Protein AF-A0A1Y2PAT2-F1 (afdb_monomer_lite)

pLDDT: mean 84.71, std 14.3, range [39.84, 98.38]

Radius of gyration: 34.92 Å; chains: 1; bounding box: 74×64×123 Å

Sequence (363 aa):
CDTVTSVVEVTGAPIIATDDLTPINLSNVNGFTGGVAGDLTVNDTLNGILVNDSDIIINVVDDGGLIGVTIDAEGNLIVPANTQEGVYVIQYQICEVLNPGNCDTAEAIVIVEPDNDGDGIVDALDLDDDNDGILDVDEGDGSVDTDGDGIPDSLDSDSDNDGVPDVIEGNDDNGDGIPDVLPSGNDTDGDGIDDSYDPDNGGDPVDIPDSDGDGIPDYQDTDDDNDGIDTMDEGPGDGDPTTNDALDTNGNGIPDYLDSDTNPCGTPYNILTPDGDGDNDVFYISCIDSLEYQNNSVEIFNRWGNTVYKASGYNNEDVAFRGISNGRANINVDEKLPSGTYYYVIDLGDGSKPKVGWLYINR

Structure (mmCIF, N/CA/C/O backbone):
data_AF-A0A1Y2PAT2-F1
#
_entry.id   AF-A0A1Y2PAT2-F1
#
loop_
_atom_site.group_PDB
_atom_site.id
_atom_site.type_symbol
_atom_site.label_atom_id
_atom_site.label_alt_id
_atom_site.label_comp_id
_atom_site.label_asym_id
_atom_site.label_entity_id
_atom_site.label_seq_id
_atom_site.pdbx_PDB_ins_code
_atom_site.Cartn_x
_atom_site.Cartn_y
_atom_site.Cartn_z
_atom_site.occupancy
_atom_site.B_iso_or_equiv
_atom_site.auth_seq_id
_atom_site.auth_comp_id
_atom_site.auth_asym_id
_atom_site.auth_atom_id
_atom_site.pdbx_PDB_model_num
ATOM 1 N N . CYS A 1 1 ? 29.316 19.031 -76.697 1.00 63.38 1 CYS A N 1
ATOM 2 C CA . CYS A 1 1 ? 29.695 18.244 -75.513 1.00 63.38 1 CYS A CA 1
ATOM 3 C C . CYS A 1 1 ? 28.428 17.995 -74.736 1.00 63.38 1 CYS A C 1
ATOM 5 O O . CYS A 1 1 ? 27.673 18.947 -74.582 1.00 63.38 1 CYS A O 1
ATOM 7 N N . ASP A 1 2 ? 28.186 16.750 -74.351 1.00 69.56 2 ASP A N 1
ATOM 8 C CA . ASP A 1 2 ? 27.104 16.422 -73.432 1.00 69.56 2 ASP A CA 1
ATOM 9 C C . ASP A 1 2 ? 27.710 16.247 -72.041 1.00 69.56 2 ASP A C 1
ATOM 11 O O . ASP A 1 2 ? 28.840 15.758 -71.925 1.00 69.56 2 ASP A O 1
ATOM 15 N N . THR A 1 3 ? 27.007 16.708 -71.017 1.00 72.25 3 THR A N 1
ATOM 16 C CA . THR A 1 3 ? 27.482 16.641 -69.635 1.00 72.25 3 THR A CA 1
ATOM 17 C C . THR A 1 3 ? 26.649 15.598 -68.915 1.00 72.25 3 THR A C 1
ATOM 19 O O . THR A 1 3 ? 25.437 15.747 -68.798 1.00 72.25 3 THR A O 1
ATOM 22 N N . VAL A 1 4 ? 27.304 14.549 -68.422 1.00 72.19 4 VAL A N 1
ATOM 23 C CA . VAL A 1 4 ? 26.689 13.567 -67.526 1.00 72.19 4 VAL A CA 1
ATOM 24 C C . VAL A 1 4 ? 26.926 14.012 -66.092 1.00 72.19 4 VAL A C 1
ATOM 26 O O . VAL A 1 4 ? 28.069 14.220 -65.684 1.00 72.19 4 VAL A O 1
ATOM 29 N N . THR A 1 5 ? 25.847 14.123 -65.325 1.00 75.56 5 THR A N 1
ATOM 30 C CA . THR A 1 5 ? 25.910 14.245 -63.870 1.00 75.56 5 THR A CA 1
ATOM 31 C C . THR A 1 5 ? 25.785 12.847 -63.281 1.00 75.56 5 THR A C 1
ATOM 33 O O . THR A 1 5 ? 24.754 12.200 -63.440 1.00 75.56 5 THR A O 1
ATOM 36 N N . SER A 1 6 ? 26.846 12.374 -62.629 1.00 73.00 6 SER A N 1
ATOM 37 C CA . SER A 1 6 ? 26.807 11.154 -61.823 1.00 73.00 6 SER A CA 1
ATOM 38 C C . SER A 1 6 ? 26.506 11.555 -60.386 1.00 73.00 6 SER A C 1
ATOM 40 O O . SER A 1 6 ? 27.258 12.335 -59.804 1.00 73.00 6 SER A O 1
ATOM 42 N N . VAL A 1 7 ? 25.409 11.051 -59.831 1.00 77.06 7 VAL A N 1
ATOM 43 C CA . VAL A 1 7 ? 25.101 11.194 -58.405 1.00 77.06 7 VAL A CA 1
ATOM 44 C C . VAL A 1 7 ? 25.747 10.012 -57.686 1.00 77.06 7 VAL A C 1
ATOM 46 O O . VAL A 1 7 ? 25.541 8.868 -58.085 1.00 77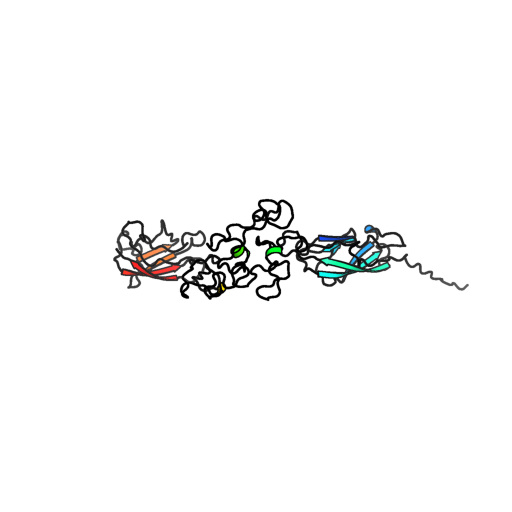.06 7 VAL A O 1
ATOM 49 N N . VAL A 1 8 ? 26.576 10.293 -56.684 1.00 73.88 8 VAL A N 1
ATOM 50 C CA . VAL A 1 8 ? 27.059 9.294 -55.724 1.00 73.88 8 VAL A CA 1
ATOM 51 C C . VAL A 1 8 ? 26.298 9.567 -54.439 1.00 73.88 8 VAL A C 1
ATOM 53 O O . VAL A 1 8 ? 26.498 10.616 -53.830 1.00 73.88 8 VAL A O 1
ATOM 56 N N . GLU A 1 9 ? 25.402 8.661 -54.064 1.00 64.38 9 GLU A N 1
ATOM 57 C CA . GLU A 1 9 ? 24.794 8.700 -52.739 1.00 64.38 9 GLU A CA 1
ATOM 58 C C . GLU A 1 9 ? 25.828 8.193 -51.738 1.00 64.38 9 GLU A C 1
ATOM 60 O O . GLU A 1 9 ? 26.273 7.048 -51.802 1.00 64.38 9 GLU A O 1
ATOM 65 N N . VAL A 1 10 ? 26.272 9.089 -50.861 1.00 63.66 10 VAL A N 1
ATOM 66 C CA . VAL A 1 10 ? 27.039 8.723 -49.674 1.00 63.66 10 VAL A CA 1
ATOM 67 C C . VAL A 1 10 ? 26.006 8.571 -48.570 1.00 63.66 10 VAL A C 1
ATOM 69 O O . VAL A 1 10 ? 25.534 9.569 -48.032 1.00 63.66 10 VAL A O 1
ATOM 72 N N . THR A 1 11 ? 25.592 7.340 -48.290 1.00 64.81 11 THR A N 1
ATOM 73 C CA . THR A 1 11 ? 24.817 7.055 -47.081 1.00 64.81 11 THR A CA 1
ATOM 74 C C . THR A 1 11 ? 25.751 7.171 -45.878 1.00 64.81 11 THR A C 1
ATOM 76 O O . THR A 1 11 ? 26.913 6.761 -45.966 1.00 64.81 11 THR A O 1
ATOM 79 N N . GLY A 1 12 ? 25.266 7.754 -44.778 1.00 66.81 12 GLY A N 1
ATOM 80 C CA . GLY A 1 12 ? 25.990 7.762 -43.505 1.00 66.81 12 GLY A CA 1
ATOM 81 C C . GLY A 1 12 ? 26.344 6.338 -43.067 1.00 66.81 12 GLY A C 1
ATOM 82 O O . GLY A 1 12 ? 25.709 5.373 -43.500 1.00 66.81 12 GLY A O 1
ATOM 83 N N . ALA A 1 13 ? 27.395 6.196 -42.260 1.00 78.88 13 ALA A N 1
ATOM 84 C CA . ALA A 1 13 ? 27.687 4.913 -41.631 1.00 78.88 13 ALA A CA 1
ATOM 85 C C . ALA A 1 13 ? 26.537 4.564 -40.671 1.00 78.88 13 ALA A C 1
ATOM 87 O O . ALA A 1 13 ? 26.100 5.461 -39.955 1.00 78.88 13 ALA A O 1
ATOM 88 N N . PRO A 1 14 ? 26.032 3.320 -40.661 1.00 88.88 14 PRO A N 1
ATOM 89 C CA . PRO A 1 14 ? 24.816 3.004 -39.924 1.00 88.88 14 PRO A CA 1
ATOM 90 C C . PRO A 1 14 ? 25.030 3.180 -38.420 1.00 88.88 14 PRO A C 1
ATOM 92 O O . PRO A 1 14 ? 26.077 2.786 -37.889 1.00 88.88 14 PRO A O 1
ATOM 95 N N . ILE A 1 15 ? 24.035 3.780 -37.771 1.00 95.69 15 ILE A N 1
ATOM 96 C CA . ILE A 1 15 ? 23.757 3.520 -36.361 1.00 95.69 15 ILE A CA 1
ATOM 97 C C . ILE A 1 15 ? 23.145 2.114 -36.268 1.00 95.69 15 ILE A C 1
ATOM 99 O O . ILE A 1 15 ? 22.377 1.722 -37.149 1.00 95.69 15 ILE A O 1
ATOM 103 N N . ILE A 1 16 ? 23.566 1.336 -35.278 1.00 96.69 16 ILE A N 1
ATOM 104 C CA . ILE A 1 16 ? 23.027 0.011 -34.976 1.00 96.69 16 ILE A CA 1
ATOM 105 C C . ILE A 1 16 ? 22.634 0.048 -33.509 1.00 96.69 16 ILE A C 1
ATOM 107 O O . ILE A 1 16 ? 23.530 0.091 -32.659 1.00 96.69 16 ILE A O 1
ATOM 111 N N . ALA A 1 17 ? 21.325 0.062 -33.268 1.00 97.06 17 ALA A N 1
ATOM 112 C CA . ALA A 1 17 ? 20.750 -0.102 -31.943 1.00 97.06 17 ALA A CA 1
ATOM 113 C C . ALA A 1 17 ? 20.550 -1.607 -31.690 1.00 97.06 17 ALA A C 1
ATOM 115 O O . ALA A 1 17 ? 20.058 -2.324 -32.564 1.00 97.06 17 ALA A O 1
ATOM 116 N N . THR A 1 18 ? 20.999 -2.111 -30.551 1.00 96.12 18 THR A N 1
ATOM 117 C CA . THR A 1 18 ? 21.004 -3.531 -30.202 1.00 96.12 18 THR A CA 1
ATOM 118 C C . THR A 1 18 ? 20.066 -3.758 -29.033 1.00 96.12 18 THR A C 1
ATOM 120 O O . THR A 1 18 ? 20.258 -3.170 -27.984 1.00 96.12 18 THR A O 1
ATOM 123 N N . ASP A 1 19 ? 19.103 -4.665 -29.195 1.00 96.44 19 ASP A N 1
ATOM 124 C CA . ASP A 1 19 ? 18.107 -4.918 -28.153 1.00 96.44 19 ASP A CA 1
ATOM 125 C C . ASP A 1 19 ? 18.729 -5.337 -26.800 1.00 96.44 19 ASP A C 1
ATOM 127 O O . ASP A 1 19 ? 19.563 -6.251 -26.724 1.00 96.44 19 ASP A O 1
ATOM 131 N N . ASP A 1 20 ? 18.233 -4.735 -25.721 1.00 95.12 20 ASP A N 1
ATOM 132 C CA . ASP A 1 20 ? 18.590 -4.968 -24.319 1.00 95.12 20 ASP A CA 1
ATOM 133 C C . ASP A 1 20 ? 17.579 -5.902 -23.646 1.00 95.12 20 ASP A C 1
ATOM 135 O O . ASP A 1 20 ? 16.901 -5.577 -22.672 1.00 95.12 20 ASP A O 1
ATOM 139 N N . LEU A 1 21 ? 17.458 -7.112 -24.191 1.00 89.94 21 LEU A N 1
ATOM 140 C CA . LEU A 1 21 ? 16.471 -8.106 -23.742 1.00 89.94 21 LEU A CA 1
ATOM 141 C C . LEU A 1 21 ? 16.959 -8.979 -22.578 1.00 89.94 21 LEU A C 1
ATOM 143 O O . LEU A 1 21 ? 16.345 -10.003 -22.273 1.00 89.94 21 LEU A O 1
ATOM 147 N N . THR A 1 22 ? 18.106 -8.659 -21.979 1.00 79.25 22 THR A N 1
ATOM 148 C CA . THR A 1 22 ? 18.669 -9.460 -20.886 1.00 79.25 22 THR A CA 1
ATOM 149 C C . THR A 1 22 ? 19.065 -8.584 -19.706 1.00 79.25 22 THR A C 1
ATOM 151 O O . THR A 1 22 ? 19.682 -7.545 -19.948 1.00 79.25 22 THR A O 1
ATOM 154 N N . PRO A 1 23 ? 18.889 -9.060 -18.457 1.00 66.19 23 PRO A N 1
ATOM 155 C CA . PRO A 1 23 ? 19.264 -8.325 -17.240 1.00 66.19 23 PRO A CA 1
ATOM 156 C C . PRO A 1 23 ? 20.774 -8.057 -17.068 1.00 66.19 23 PRO A C 1
ATOM 158 O O . PRO A 1 23 ? 21.242 -7.674 -16.006 1.00 66.19 23 PRO A O 1
ATOM 161 N N . ILE A 1 24 ? 21.595 -8.338 -18.084 1.00 69.31 24 ILE A N 1
ATOM 162 C CA . ILE A 1 24 ? 23.039 -8.070 -18.050 1.00 69.31 24 ILE A CA 1
ATOM 163 C C . ILE A 1 24 ? 23.315 -6.568 -18.199 1.00 69.31 24 ILE A C 1
ATOM 165 O O . ILE A 1 24 ? 24.314 -6.087 -17.667 1.00 69.31 24 ILE A O 1
ATOM 169 N N . ASN A 1 25 ? 22.449 -5.850 -18.920 1.00 74.12 25 ASN A N 1
ATOM 170 C CA . ASN A 1 25 ? 22.612 -4.420 -19.192 1.00 74.12 25 ASN A CA 1
ATOM 171 C C . ASN A 1 25 ? 21.674 -3.546 -18.350 1.00 74.12 25 ASN A C 1
ATOM 173 O O . ASN A 1 25 ? 21.978 -2.378 -18.133 1.00 74.12 25 ASN A O 1
ATOM 177 N N . LEU A 1 26 ? 20.573 -4.121 -17.856 1.00 90.75 26 LEU A N 1
ATOM 178 C CA . LEU A 1 26 ? 19.580 -3.448 -17.027 1.00 90.75 26 LEU A CA 1
ATOM 179 C C . LEU A 1 26 ? 19.360 -4.240 -15.739 1.00 90.75 26 LEU A C 1
ATOM 181 O O . LEU A 1 26 ? 19.256 -5.465 -15.770 1.00 90.75 26 LEU A O 1
ATOM 185 N N . SER A 1 27 ? 19.305 -3.523 -14.626 1.00 91.69 27 SER A N 1
ATOM 186 C CA . SER A 1 27 ? 18.964 -4.030 -13.302 1.00 91.69 27 SER A CA 1
ATOM 187 C C . SER A 1 27 ? 17.451 -3.991 -13.114 1.00 91.69 27 SER A C 1
ATOM 189 O O . SER A 1 27 ? 16.767 -3.175 -13.740 1.00 91.69 27 SER A O 1
ATOM 191 N N . ASN A 1 28 ? 16.949 -4.855 -12.236 1.00 94.75 28 ASN A N 1
ATOM 192 C CA . ASN A 1 28 ? 15.589 -4.731 -11.731 1.00 94.75 28 ASN A CA 1
ATOM 193 C C . ASN A 1 28 ? 15.462 -3.422 -10.941 1.00 94.75 28 ASN A C 1
ATOM 195 O O . ASN A 1 28 ? 16.463 -2.877 -10.459 1.00 94.75 28 ASN A O 1
ATOM 199 N N . VAL A 1 29 ? 14.245 -2.894 -10.868 1.00 96.38 29 VAL A N 1
ATOM 200 C CA . VAL A 1 29 ? 13.962 -1.638 -10.177 1.00 96.38 29 VAL A CA 1
ATOM 201 C C . VAL A 1 29 ? 12.802 -1.850 -9.218 1.00 96.38 29 VAL A C 1
ATOM 203 O O . VAL A 1 29 ? 11.754 -2.322 -9.638 1.00 96.38 29 VAL A O 1
ATOM 206 N N . ASN A 1 30 ? 12.985 -1.458 -7.962 1.00 96.88 30 ASN A N 1
ATOM 207 C CA . ASN A 1 30 ? 11.918 -1.382 -6.970 1.00 96.88 30 ASN A CA 1
ATOM 208 C C . ASN A 1 30 ? 10.804 -0.434 -7.473 1.00 96.88 30 ASN A C 1
ATOM 210 O O . ASN A 1 30 ? 11.080 0.688 -7.919 1.00 96.88 30 ASN A O 1
ATOM 214 N N . GLY A 1 31 ? 9.558 -0.903 -7.460 1.00 96.06 31 GLY A N 1
ATOM 215 C CA . GLY A 1 31 ? 8.398 -0.209 -8.013 1.00 96.06 31 GLY A CA 1
ATOM 216 C C . GLY A 1 31 ? 7.948 0.988 -7.188 1.00 96.06 31 GLY A C 1
ATOM 217 O O . GLY A 1 31 ? 7.609 2.029 -7.767 1.00 96.06 31 GLY A O 1
ATOM 218 N N . PHE A 1 32 ? 8.005 0.892 -5.861 1.00 93.94 32 PHE A N 1
ATOM 219 C CA . PHE A 1 32 ? 7.609 1.968 -4.959 1.00 93.94 32 PHE A CA 1
ATOM 220 C C . PHE A 1 32 ? 8.564 3.160 -5.064 1.00 93.94 32 PHE A C 1
ATOM 222 O O . PHE A 1 32 ? 8.152 4.272 -5.418 1.00 93.94 32 PHE A O 1
ATOM 229 N N . THR A 1 33 ? 9.864 2.928 -4.882 1.00 96.25 33 THR A N 1
ATOM 230 C CA . THR A 1 33 ? 10.902 3.967 -4.928 1.00 96.25 33 THR A CA 1
ATOM 231 C C . THR A 1 33 ? 11.241 4.401 -6.361 1.00 96.25 33 THR A C 1
ATOM 233 O O . THR A 1 33 ? 11.579 5.568 -6.610 1.00 96.25 33 THR A O 1
ATOM 236 N N . GLY A 1 34 ? 11.126 3.498 -7.338 1.00 96.75 34 GLY A N 1
ATOM 237 C CA . GLY A 1 34 ? 11.620 3.708 -8.698 1.00 96.75 34 GLY A CA 1
ATOM 238 C C . GLY A 1 34 ? 13.151 3.776 -8.752 1.00 96.75 34 GLY A C 1
ATOM 239 O O . GLY A 1 34 ? 13.858 3.457 -7.797 1.00 96.75 34 GLY A O 1
ATOM 240 N N . GLY A 1 35 ? 13.713 4.218 -9.881 1.00 96.44 35 GLY A N 1
ATOM 241 C CA . GLY A 1 35 ? 15.167 4.345 -9.986 1.00 96.44 35 GLY A CA 1
ATOM 242 C C . GLY A 1 35 ? 15.746 4.222 -11.386 1.00 96.44 35 GLY A C 1
ATOM 243 O O . GLY A 1 35 ? 15.094 4.488 -12.395 1.00 96.44 35 GLY A O 1
ATOM 244 N N . VAL A 1 36 ? 17.029 3.865 -11.435 1.00 96.69 36 VAL A N 1
ATOM 245 C CA . VAL A 1 36 ? 17.804 3.734 -12.672 1.00 96.69 36 VAL A CA 1
ATOM 246 C C . VAL A 1 36 ? 17.929 2.257 -13.026 1.00 96.69 36 VAL A C 1
ATOM 248 O O . VAL A 1 36 ? 18.633 1.527 -12.334 1.00 96.69 36 VAL A O 1
ATOM 251 N N . ALA A 1 37 ? 17.306 1.831 -14.125 1.00 95.62 37 ALA A N 1
ATOM 252 C CA . ALA A 1 37 ? 17.440 0.458 -14.611 1.00 95.62 37 ALA A CA 1
ATOM 253 C C . ALA A 1 37 ? 18.847 0.216 -15.185 1.00 95.62 37 ALA A C 1
ATOM 255 O O . ALA A 1 37 ? 19.471 -0.806 -14.919 1.00 95.62 37 ALA A O 1
ATOM 256 N N . GLY A 1 38 ? 19.396 1.170 -15.939 1.00 94.88 38 GLY A N 1
ATOM 257 C CA . GLY A 1 38 ? 20.747 1.072 -16.497 1.00 94.88 38 GLY A CA 1
ATOM 258 C C . GLY A 1 38 ? 20.896 1.804 -17.824 1.00 94.88 38 GLY A C 1
ATOM 259 O O . GLY A 1 38 ? 19.940 2.394 -18.320 1.00 94.88 38 GLY A O 1
ATOM 260 N N . ASP A 1 39 ? 22.105 1.774 -18.378 1.00 95.00 39 ASP A N 1
ATOM 261 C CA . ASP A 1 39 ? 22.476 2.470 -19.613 1.00 95.00 39 ASP A CA 1
ATOM 262 C C . ASP A 1 39 ? 22.160 1.617 -20.855 1.00 95.00 39 ASP A C 1
ATOM 264 O O . ASP A 1 39 ? 22.714 0.528 -21.031 1.00 95.00 39 ASP A O 1
ATOM 268 N N . LEU A 1 40 ? 21.280 2.132 -21.718 1.00 96.00 40 LEU A N 1
ATOM 269 C CA . LEU A 1 40 ? 20.832 1.480 -22.954 1.00 96.00 40 LEU A CA 1
ATOM 270 C C . LEU A 1 40 ? 21.853 1.562 -24.094 1.00 96.00 40 LEU A C 1
ATOM 272 O O . LEU A 1 40 ? 21.695 0.887 -25.102 1.00 96.00 40 LEU A O 1
ATOM 276 N N . THR A 1 41 ? 22.887 2.400 -23.989 1.00 95.38 41 THR A N 1
ATOM 277 C CA . THR A 1 41 ? 23.777 2.693 -25.127 1.00 95.38 41 THR A CA 1
ATOM 278 C C . THR A 1 41 ? 25.081 1.886 -25.097 1.00 95.38 41 THR A C 1
ATOM 280 O O . THR A 1 41 ? 25.882 1.927 -26.039 1.00 95.38 41 THR A O 1
ATOM 283 N N . VAL A 1 42 ? 25.298 1.082 -24.046 1.00 93.62 42 VAL A N 1
ATOM 284 C CA . VAL A 1 42 ? 26.554 0.355 -23.762 1.00 93.62 42 VAL A CA 1
ATOM 285 C C . VAL A 1 42 ? 26.963 -0.618 -24.873 1.00 93.62 42 VAL A C 1
ATOM 287 O O . VAL A 1 42 ? 28.157 -0.881 -25.071 1.00 93.62 42 VAL A O 1
ATOM 290 N N . ASN A 1 43 ? 25.995 -1.187 -25.588 1.00 93.50 43 ASN A N 1
ATOM 291 C CA . ASN A 1 43 ? 26.192 -2.181 -26.649 1.00 93.50 43 ASN A CA 1
ATOM 292 C C . ASN A 1 43 ? 25.967 -1.611 -28.067 1.00 93.50 43 ASN A C 1
ATOM 294 O O . ASN A 1 43 ? 26.220 -2.315 -29.052 1.00 93.50 43 ASN A O 1
ATOM 298 N N . ASP A 1 44 ? 25.565 -0.347 -28.179 1.00 96.12 44 ASP A N 1
ATOM 299 C CA . ASP A 1 44 ? 25.172 0.278 -29.435 1.00 96.12 44 ASP A CA 1
ATOM 300 C C . ASP A 1 44 ? 26.359 0.827 -30.202 1.00 96.12 44 ASP A C 1
ATOM 302 O O . ASP A 1 44 ? 27.358 1.268 -29.629 1.00 96.12 44 ASP A O 1
ATOM 306 N N . THR A 1 45 ? 26.275 0.818 -31.537 1.00 97.00 45 THR A N 1
ATOM 307 C CA . THR A 1 45 ? 27.402 1.261 -32.369 1.00 97.00 45 THR A CA 1
ATOM 308 C C . THR A 1 45 ? 27.033 2.272 -33.443 1.00 97.00 45 THR A C 1
ATOM 310 O O . THR A 1 45 ? 26.078 2.106 -34.195 1.00 97.00 45 THR A O 1
ATOM 313 N N . LEU A 1 46 ? 27.885 3.288 -33.598 1.00 95.62 46 LEU A N 1
ATOM 314 C CA . LEU A 1 46 ? 27.918 4.191 -34.743 1.00 95.62 46 LEU A CA 1
ATOM 315 C C . LEU A 1 46 ? 29.176 3.888 -35.557 1.00 95.62 46 LEU A C 1
ATOM 317 O O . LEU A 1 46 ? 30.302 4.005 -35.070 1.00 95.62 46 LEU A O 1
ATOM 321 N N . ASN A 1 47 ? 29.003 3.482 -36.819 1.00 91.38 47 ASN A N 1
ATOM 322 C CA . ASN A 1 47 ? 30.123 3.084 -37.686 1.00 91.38 47 ASN A CA 1
ATOM 323 C C . ASN A 1 47 ? 30.957 1.913 -37.108 1.00 91.38 47 ASN A C 1
ATOM 325 O O . ASN A 1 47 ? 32.172 1.836 -37.312 1.00 91.38 47 ASN A O 1
ATOM 329 N N . GLY A 1 48 ? 30.301 1.005 -36.374 1.00 91.69 48 GLY A N 1
ATOM 330 C CA . GLY A 1 48 ? 30.924 -0.164 -35.743 1.00 91.69 48 GLY A CA 1
ATOM 331 C C . GLY A 1 48 ? 31.820 0.149 -34.538 1.00 91.69 48 GLY A C 1
ATOM 332 O O . GLY A 1 48 ? 32.583 -0.718 -34.113 1.00 91.69 48 GLY A O 1
ATOM 333 N N . ILE A 1 49 ? 31.764 1.376 -34.016 1.00 94.56 49 ILE A N 1
ATOM 334 C CA . ILE A 1 49 ? 32.388 1.799 -32.756 1.00 94.56 49 ILE A CA 1
ATOM 335 C C . ILE A 1 49 ? 31.261 2.089 -31.771 1.00 94.56 49 ILE A C 1
ATOM 337 O O . ILE A 1 49 ? 30.226 2.585 -32.206 1.00 94.56 49 ILE A O 1
ATOM 341 N N . LEU A 1 50 ? 31.465 1.797 -30.483 1.00 95.44 50 LEU A N 1
ATOM 342 C CA . LEU A 1 50 ? 30.499 2.149 -29.444 1.00 95.44 50 LEU A CA 1
ATOM 343 C C . LEU A 1 50 ? 30.093 3.618 -29.545 1.00 95.44 50 LEU A C 1
ATOM 345 O O . LEU A 1 50 ? 30.940 4.482 -29.813 1.00 95.44 50 LEU A O 1
ATOM 349 N N . VAL A 1 51 ? 28.800 3.866 -29.380 1.00 95.44 51 VAL A N 1
ATOM 350 C CA . VAL A 1 51 ? 28.259 5.220 -29.402 1.00 95.44 51 VAL A CA 1
ATOM 351 C C . VAL A 1 51 ? 28.823 6.043 -28.245 1.00 95.44 51 VAL A C 1
ATOM 353 O O . VAL A 1 51 ? 29.316 5.530 -27.243 1.00 95.44 51 VAL A O 1
ATOM 356 N N . ASN A 1 52 ? 28.811 7.354 -28.436 1.00 94.88 52 ASN A N 1
ATOM 357 C CA . ASN A 1 52 ? 29.002 8.318 -27.370 1.00 94.88 52 ASN A CA 1
ATOM 358 C C . ASN A 1 52 ? 27.705 9.112 -27.282 1.00 94.88 52 ASN A C 1
ATOM 360 O O . ASN A 1 52 ? 27.240 9.590 -28.319 1.00 94.88 52 ASN A O 1
ATOM 364 N N . ASP A 1 53 ? 27.162 9.298 -26.083 1.00 94.44 53 ASP A N 1
ATOM 365 C CA . ASP A 1 53 ? 25.837 9.913 -25.916 1.00 94.44 53 ASP A CA 1
ATOM 366 C C . ASP A 1 53 ? 25.772 11.338 -26.478 1.00 94.44 53 ASP A C 1
ATOM 368 O O . ASP A 1 53 ? 24.737 11.784 -26.960 1.00 94.44 53 ASP A O 1
ATOM 372 N N . SER A 1 54 ? 26.908 12.044 -26.540 1.00 95.44 54 SER A N 1
ATOM 373 C CA . SER A 1 54 ? 26.978 13.380 -27.150 1.00 95.44 54 SER A CA 1
ATOM 374 C C . SER A 1 54 ? 26.874 13.399 -28.683 1.00 95.44 54 SER A C 1
ATOM 376 O O . SER A 1 54 ? 26.607 14.458 -29.261 1.00 95.44 54 SER A O 1
ATOM 378 N N . ASP A 1 55 ? 27.072 12.256 -29.344 1.00 94.94 55 ASP A N 1
ATOM 379 C CA . ASP A 1 55 ? 26.970 12.098 -30.799 1.00 94.94 55 ASP A CA 1
ATOM 380 C C . ASP A 1 55 ? 25.587 11.586 -31.243 1.00 94.94 55 ASP A C 1
ATOM 382 O O . ASP A 1 55 ? 25.298 11.546 -32.448 1.00 94.94 55 ASP A O 1
ATOM 386 N N . ILE A 1 56 ? 24.717 11.231 -30.294 1.00 96.19 56 ILE A N 1
ATOM 387 C CA . ILE A 1 56 ? 23.397 10.659 -30.554 1.00 96.19 56 ILE A CA 1
ATOM 388 C C . ILE A 1 56 ? 22.271 11.442 -29.870 1.00 96.19 56 ILE A C 1
ATOM 390 O O . ILE A 1 56 ? 22.478 12.311 -29.029 1.00 96.19 56 ILE A O 1
ATOM 394 N N . ILE A 1 57 ? 21.047 11.164 -30.300 1.00 96.81 57 ILE A N 1
ATOM 395 C CA . ILE A 1 57 ? 19.814 11.526 -29.613 1.00 96.81 57 ILE A CA 1
ATOM 396 C C . ILE A 1 57 ? 19.066 10.218 -29.395 1.00 96.81 57 ILE A C 1
ATOM 398 O O . ILE A 1 57 ? 18.772 9.527 -30.372 1.00 96.81 57 ILE A O 1
ATOM 402 N N . ILE A 1 58 ? 18.741 9.914 -28.145 1.00 97.88 58 ILE A N 1
ATOM 403 C CA . ILE A 1 58 ? 17.956 8.747 -27.752 1.00 97.88 58 ILE A CA 1
ATOM 404 C C . ILE A 1 58 ? 16.589 9.196 -27.228 1.00 97.88 58 ILE A C 1
ATOM 406 O O . ILE A 1 58 ? 16.491 10.207 -26.537 1.00 97.88 58 ILE A O 1
ATOM 410 N N . ASN A 1 59 ? 15.517 8.502 -27.614 1.00 97.38 59 ASN A N 1
ATOM 411 C CA . ASN A 1 59 ? 14.170 8.754 -27.094 1.00 97.38 59 ASN A CA 1
ATOM 412 C C . ASN A 1 59 ? 13.387 7.449 -26.961 1.00 97.38 59 ASN A C 1
ATOM 414 O O . ASN A 1 59 ? 13.511 6.562 -27.807 1.00 97.38 59 ASN A O 1
ATOM 418 N N . VAL A 1 60 ? 12.502 7.400 -25.967 1.00 98.12 60 VAL A N 1
ATOM 419 C CA . VAL A 1 60 ? 11.445 6.386 -25.880 1.00 98.12 60 VAL A CA 1
ATOM 420 C C . VAL A 1 60 ? 10.454 6.605 -27.029 1.00 98.12 60 VAL A C 1
ATOM 422 O O . VAL A 1 60 ? 9.994 7.726 -27.268 1.00 98.12 60 VAL A O 1
ATOM 425 N N . VAL A 1 61 ? 10.158 5.538 -27.768 1.00 98.06 61 VAL A N 1
ATOM 426 C CA . VAL A 1 61 ? 9.185 5.502 -28.874 1.00 98.06 61 VAL A CA 1
ATOM 427 C C . VAL A 1 61 ? 7.876 4.867 -28.418 1.00 98.06 61 VAL A C 1
ATOM 429 O O . VAL A 1 61 ? 6.806 5.350 -28.791 1.00 98.06 61 VAL A O 1
ATOM 432 N N . ASP A 1 62 ? 7.979 3.809 -27.618 1.00 98.12 62 ASP A N 1
ATOM 433 C CA . ASP A 1 62 ? 6.876 3.098 -26.980 1.00 98.12 62 ASP A CA 1
ATOM 434 C C . ASP A 1 62 ? 7.303 2.767 -25.548 1.00 98.12 62 ASP A C 1
ATOM 436 O O . ASP A 1 62 ? 8.378 2.200 -25.343 1.00 98.12 62 ASP A O 1
ATOM 440 N N . ASP A 1 63 ? 6.500 3.165 -24.566 1.00 97.38 63 ASP A N 1
ATOM 441 C CA . ASP A 1 63 ? 6.783 2.915 -23.151 1.00 97.38 63 ASP A CA 1
ATOM 442 C C . ASP A 1 63 ? 6.360 1.508 -22.710 1.00 97.38 63 ASP A C 1
ATOM 444 O O . ASP A 1 63 ? 6.620 1.124 -21.574 1.00 97.38 63 ASP A O 1
ATOM 448 N N . GLY A 1 64 ? 5.709 0.725 -23.578 1.00 95.88 64 GLY A N 1
ATOM 449 C CA . GLY A 1 64 ? 5.294 -0.636 -23.242 1.00 95.88 64 GLY A CA 1
ATOM 450 C C . GLY A 1 64 ? 4.309 -0.704 -22.071 1.00 95.88 64 GLY A C 1
ATOM 451 O O . GLY A 1 64 ? 4.152 -1.769 -21.479 1.00 95.88 64 GLY A O 1
ATOM 452 N N . GLY A 1 65 ? 3.660 0.416 -21.722 1.00 96.69 65 GLY A N 1
ATOM 453 C CA . GLY A 1 65 ? 2.812 0.551 -20.535 1.00 96.69 65 GLY A CA 1
ATOM 454 C C . GLY A 1 65 ? 3.527 1.064 -19.279 1.00 96.69 65 GLY A C 1
ATOM 455 O O . GLY A 1 65 ? 2.847 1.345 -18.295 1.00 96.69 65 GLY A O 1
ATOM 456 N N . LEU A 1 66 ? 4.850 1.249 -19.310 1.00 97.06 66 LEU A N 1
ATOM 457 C CA . LEU A 1 66 ? 5.649 1.801 -18.211 1.00 97.06 66 LEU A CA 1
ATOM 458 C C . LEU A 1 66 ? 5.515 3.333 -18.160 1.00 97.06 66 LEU A C 1
ATOM 460 O O . LEU A 1 66 ? 6.392 4.086 -18.594 1.00 97.06 66 LEU A O 1
ATOM 464 N N . ILE A 1 67 ? 4.361 3.811 -17.695 1.00 95.81 67 ILE A N 1
ATOM 465 C CA . ILE A 1 67 ? 3.982 5.225 -17.787 1.00 95.81 67 ILE A CA 1
ATOM 466 C C . ILE A 1 67 ? 4.991 6.121 -17.063 1.00 95.81 67 ILE A C 1
ATOM 468 O O . ILE A 1 67 ? 5.199 6.014 -15.862 1.00 95.81 67 ILE A O 1
ATOM 472 N N . GLY A 1 68 ? 5.554 7.086 -17.792 1.00 95.75 68 GLY A N 1
ATOM 473 C CA . GLY A 1 68 ? 6.482 8.070 -17.228 1.00 95.75 68 GLY A CA 1
ATOM 474 C C . GLY A 1 68 ? 7.953 7.656 -17.266 1.00 95.75 68 GLY A C 1
ATOM 475 O O . GLY A 1 68 ? 8.790 8.435 -16.811 1.00 95.75 68 GLY A O 1
ATOM 476 N N . VAL A 1 69 ? 8.280 6.501 -17.857 1.00 98.00 69 VAL A N 1
ATOM 477 C CA . VAL A 1 69 ? 9.667 6.111 -18.133 1.00 98.00 69 VAL A CA 1
ATOM 478 C C . VAL A 1 69 ? 10.378 7.156 -18.998 1.00 98.00 69 VAL A C 1
ATOM 480 O O . VAL A 1 69 ? 9.815 7.706 -19.952 1.00 98.00 69 VAL A O 1
ATOM 483 N N . THR A 1 70 ? 11.634 7.453 -18.668 1.00 97.94 70 THR A N 1
ATOM 484 C CA . THR A 1 70 ? 12.465 8.404 -19.423 1.00 97.94 70 THR A CA 1
ATOM 485 C C . THR A 1 70 ? 13.870 7.866 -19.648 1.00 97.94 70 THR A C 1
ATOM 487 O O . THR A 1 70 ? 14.284 6.920 -18.990 1.00 97.94 70 THR A O 1
ATOM 490 N N . ILE A 1 71 ? 14.600 8.467 -20.588 1.00 98.00 71 ILE A N 1
ATOM 491 C CA . ILE A 1 71 ? 16.024 8.200 -20.802 1.00 98.00 71 ILE A CA 1
ATOM 492 C C . ILE A 1 71 ? 16.768 9.512 -20.563 1.00 98.00 71 ILE A C 1
ATOM 494 O O . ILE A 1 71 ? 16.365 10.551 -21.102 1.00 98.00 71 ILE A O 1
ATOM 498 N N . ASP A 1 72 ? 17.795 9.487 -19.717 1.00 96.62 72 ASP A N 1
ATOM 499 C CA . ASP A 1 72 ? 18.591 10.672 -19.397 1.00 96.62 72 ASP A CA 1
ATOM 500 C C . ASP A 1 72 ? 19.638 10.998 -20.484 1.00 96.62 72 ASP A C 1
ATOM 502 O O . ASP A 1 72 ? 19.671 10.407 -21.565 1.00 96.62 72 ASP A O 1
ATOM 506 N N . ALA A 1 73 ? 20.463 12.022 -20.242 1.00 94.25 73 ALA A N 1
ATOM 507 C CA . ALA A 1 73 ? 21.457 12.474 -21.217 1.00 94.25 73 ALA A CA 1
ATOM 508 C C . ALA A 1 73 ? 22.665 11.529 -21.334 1.00 94.25 73 ALA A C 1
ATOM 510 O O . ALA A 1 73 ? 23.446 11.658 -22.277 1.00 94.25 73 ALA A O 1
ATOM 511 N N . GLU A 1 74 ? 22.815 10.626 -20.372 1.00 95.06 74 GLU A N 1
ATOM 512 C CA . GLU A 1 74 ? 23.860 9.620 -20.266 1.00 95.06 74 GLU A CA 1
ATOM 513 C C . GLU A 1 74 ? 23.376 8.245 -20.759 1.00 95.06 74 GLU A C 1
ATOM 515 O O . GLU A 1 74 ? 24.090 7.268 -20.586 1.00 95.06 74 GLU A O 1
ATOM 520 N N . GLY A 1 75 ? 22.183 8.164 -21.363 1.00 95.00 75 GLY A N 1
ATOM 521 C CA . GLY A 1 75 ? 21.639 6.919 -21.907 1.00 95.00 75 GLY A CA 1
ATOM 522 C C . GLY A 1 75 ? 20.946 6.029 -20.876 1.00 95.00 75 GLY A C 1
ATOM 523 O O . GLY A 1 75 ? 20.425 4.973 -21.246 1.00 95.00 75 GLY A O 1
ATOM 524 N N . ASN A 1 76 ? 20.869 6.452 -19.608 1.00 96.06 76 ASN A N 1
ATOM 525 C CA . ASN A 1 76 ? 20.249 5.645 -18.568 1.00 96.06 76 ASN A CA 1
ATOM 526 C C . ASN A 1 76 ? 18.730 5.685 -18.661 1.00 96.06 76 ASN A C 1
ATOM 528 O O . ASN A 1 76 ? 18.120 6.752 -18.756 1.00 96.06 76 ASN A O 1
ATOM 532 N N . LEU A 1 77 ? 18.125 4.512 -18.550 1.00 97.38 77 LEU A N 1
ATOM 533 C CA . LEU A 1 77 ? 16.694 4.337 -18.432 1.00 97.38 77 LEU A CA 1
ATOM 534 C C . LEU A 1 77 ? 16.243 4.560 -16.984 1.00 97.38 77 LEU A C 1
ATOM 536 O O . LEU A 1 77 ? 16.732 3.908 -16.060 1.00 97.38 77 LEU A O 1
ATOM 540 N N . ILE A 1 78 ? 15.299 5.480 -16.804 1.00 97.94 78 ILE A N 1
ATOM 541 C CA . ILE A 1 78 ? 14.788 5.928 -15.508 1.00 97.94 78 ILE A CA 1
ATOM 542 C C . ILE A 1 78 ? 13.330 5.499 -15.364 1.00 97.94 78 ILE A C 1
ATOM 544 O O . ILE A 1 78 ? 12.473 5.925 -16.146 1.00 97.94 78 ILE A O 1
ATOM 548 N N . VAL A 1 79 ? 13.063 4.698 -14.338 1.00 98.12 79 VAL A N 1
ATOM 549 C CA . VAL A 1 79 ? 11.734 4.241 -13.928 1.00 98.12 79 VAL A CA 1
ATOM 550 C C . VAL A 1 79 ? 11.212 5.181 -12.832 1.00 98.12 79 VAL A C 1
ATOM 552 O O . VAL A 1 79 ? 11.949 5.468 -11.884 1.00 98.12 79 VAL A O 1
ATOM 555 N N . PRO A 1 80 ? 9.986 5.718 -12.950 1.00 97.94 80 PRO A N 1
ATOM 556 C CA . PRO A 1 80 ? 9.414 6.573 -11.915 1.00 97.94 80 PRO A CA 1
ATOM 557 C C . PRO A 1 80 ? 9.041 5.779 -10.651 1.00 97.94 80 PRO A C 1
ATOM 559 O O . PRO A 1 80 ? 8.800 4.580 -10.712 1.00 97.94 80 PRO A O 1
ATOM 562 N N . ALA A 1 81 ? 8.961 6.467 -9.513 1.00 96.31 81 ALA A N 1
ATOM 563 C CA . ALA A 1 81 ? 8.383 5.926 -8.281 1.00 96.31 81 ALA A CA 1
ATOM 564 C C . ALA A 1 81 ? 6.894 5.578 -8.460 1.00 96.31 81 ALA A C 1
ATOM 566 O O . ALA A 1 81 ? 6.221 6.195 -9.295 1.00 96.31 81 ALA A O 1
ATOM 567 N N . ASN A 1 82 ? 6.364 4.698 -7.608 1.00 94.81 82 ASN A N 1
ATOM 568 C CA . ASN A 1 82 ? 4.988 4.181 -7.645 1.00 94.81 82 ASN A CA 1
ATOM 569 C C . ASN A 1 82 ? 4.635 3.550 -9.002 1.00 94.81 82 ASN A C 1
ATOM 571 O O . ASN A 1 82 ? 3.555 3.765 -9.563 1.00 94.81 82 ASN A O 1
ATOM 575 N N . THR A 1 83 ? 5.595 2.837 -9.579 1.00 96.75 83 THR A N 1
ATOM 576 C CA . THR A 1 83 ? 5.393 2.055 -10.790 1.00 96.75 83 THR A CA 1
ATOM 577 C C . THR A 1 83 ? 4.879 0.681 -10.401 1.00 96.75 83 THR A C 1
ATOM 579 O O . THR A 1 83 ? 5.510 0.001 -9.604 1.00 96.75 83 THR A O 1
ATOM 582 N N . GLN A 1 84 ? 3.771 0.257 -11.013 1.00 95.44 84 GLN A N 1
ATOM 583 C CA . GLN A 1 84 ? 3.256 -1.097 -10.830 1.00 95.44 84 GLN A CA 1
ATOM 584 C C . GLN A 1 84 ? 4.341 -2.125 -11.164 1.00 95.44 84 GLN A C 1
ATOM 586 O O . GLN A 1 84 ? 4.975 -2.040 -12.224 1.00 95.44 84 GLN A O 1
ATOM 591 N N . GLU A 1 85 ? 4.499 -3.116 -10.301 1.00 94.69 85 GLU A N 1
ATOM 592 C CA . GLU A 1 85 ? 5.331 -4.283 -10.563 1.00 94.69 85 GLU A CA 1
ATOM 593 C C . GLU A 1 85 ? 5.014 -4.960 -11.909 1.00 94.69 85 GLU A C 1
ATOM 595 O O . GLU A 1 85 ? 3.911 -4.884 -12.466 1.00 94.69 85 GLU A O 1
ATOM 600 N N . GLY A 1 86 ? 6.022 -5.618 -12.474 1.00 95.38 86 GLY A N 1
ATOM 601 C CA . GLY A 1 86 ? 5.868 -6.417 -13.679 1.00 95.38 86 GLY A CA 1
ATOM 602 C C . GLY A 1 86 ? 7.004 -6.274 -14.680 1.00 95.38 86 GLY A C 1
ATOM 603 O O . GLY A 1 86 ? 8.013 -5.600 -14.477 1.00 95.38 86 GLY A O 1
ATOM 604 N N . VAL A 1 87 ? 6.831 -6.957 -15.812 1.00 96.00 87 VAL A N 1
ATOM 605 C CA . VAL A 1 87 ? 7.822 -7.001 -16.890 1.00 96.00 87 VAL A CA 1
ATOM 606 C C . VAL A 1 87 ? 7.368 -6.125 -18.047 1.00 96.00 87 VAL A C 1
ATOM 608 O O . VAL A 1 87 ? 6.363 -6.406 -18.704 1.00 96.00 87 VAL A O 1
ATOM 611 N N . TYR A 1 88 ? 8.164 -5.105 -18.342 1.00 96.50 88 TYR A N 1
ATOM 612 C CA . TYR A 1 88 ? 7.894 -4.120 -19.378 1.00 96.50 88 TYR A CA 1
ATOM 613 C C . TYR A 1 88 ? 8.852 -4.294 -20.549 1.00 96.50 88 TYR A C 1
ATOM 615 O O . TYR A 1 88 ? 10.052 -4.504 -20.368 1.00 96.50 88 TYR A O 1
ATOM 623 N N . VAL A 1 89 ? 8.319 -4.183 -21.766 1.00 96.81 89 VAL A N 1
ATOM 624 C CA . VAL A 1 89 ? 9.114 -4.162 -22.998 1.00 96.81 89 VAL A CA 1
ATOM 625 C C . VAL A 1 89 ? 8.974 -2.784 -23.617 1.00 96.81 89 VAL A C 1
ATOM 627 O O . VAL A 1 89 ? 7.943 -2.472 -24.213 1.00 96.81 89 VAL A O 1
ATOM 630 N N . ILE A 1 90 ? 10.005 -1.963 -23.464 1.00 97.50 90 ILE A N 1
ATOM 631 C CA . ILE A 1 90 ? 10.041 -0.618 -24.032 1.00 97.50 90 ILE A CA 1
ATOM 632 C C . ILE A 1 90 ? 10.681 -0.653 -25.418 1.00 97.50 90 ILE A C 1
ATOM 634 O O . ILE A 1 90 ? 11.572 -1.459 -25.682 1.00 97.50 90 ILE A O 1
ATOM 638 N N . GLN A 1 91 ? 10.279 0.262 -26.295 1.00 98.38 91 GLN A N 1
ATOM 639 C CA . GLN A 1 91 ? 10.969 0.506 -27.559 1.00 98.38 91 GLN A CA 1
ATOM 640 C C . GLN A 1 91 ? 11.601 1.892 -27.535 1.00 98.38 91 GLN A C 1
ATOM 642 O O . GLN A 1 91 ? 10.918 2.893 -27.308 1.00 98.38 91 GLN A O 1
ATOM 647 N N . TYR A 1 92 ? 12.892 1.967 -27.846 1.00 98.00 92 TYR A N 1
ATOM 648 C CA . TYR A 1 92 ? 13.626 3.222 -27.970 1.00 98.00 92 TYR A CA 1
ATOM 649 C C . TYR A 1 92 ? 14.202 3.399 -29.377 1.00 98.00 92 TYR A C 1
ATOM 651 O O . TYR A 1 92 ? 14.282 2.472 -30.187 1.00 98.00 92 TYR A O 1
ATOM 659 N N . GLN A 1 93 ? 14.564 4.639 -29.698 1.00 98.06 93 GLN A N 1
ATOM 660 C CA . GLN A 1 93 ? 15.202 5.007 -30.956 1.00 98.06 93 GLN A CA 1
ATOM 661 C C . GLN A 1 93 ? 16.450 5.829 -30.694 1.00 98.06 93 GLN A C 1
ATOM 663 O O . GLN A 1 93 ? 16.393 6.824 -29.970 1.00 98.06 93 GLN A O 1
ATOM 668 N N . ILE A 1 94 ? 17.532 5.468 -31.381 1.00 97.94 94 ILE A N 1
ATOM 669 C CA . ILE A 1 94 ? 18.771 6.238 -31.432 1.00 97.94 94 ILE A CA 1
ATOM 670 C C . ILE A 1 94 ? 18.911 6.864 -32.813 1.00 97.94 94 ILE A C 1
ATOM 672 O O . ILE A 1 94 ? 18.795 6.186 -33.831 1.00 97.94 94 ILE A O 1
ATOM 676 N N . CYS A 1 95 ? 19.203 8.161 -32.849 1.00 96.62 95 CYS A N 1
ATOM 677 C CA . CYS A 1 95 ? 19.506 8.915 -34.059 1.00 96.62 95 CYS A CA 1
ATOM 678 C C . CYS A 1 95 ? 20.860 9.620 -33.943 1.00 96.62 95 CYS A C 1
ATOM 680 O O . CYS A 1 95 ? 21.166 10.221 -32.919 1.00 96.62 95 CYS A O 1
ATOM 682 N N . GLU A 1 96 ? 21.648 9.639 -35.016 1.00 95.69 96 GLU A N 1
ATOM 683 C CA . GLU A 1 96 ? 22.895 10.413 -35.067 1.00 95.69 96 GLU A CA 1
ATOM 684 C C . GLU A 1 96 ? 22.614 11.930 -35.066 1.00 95.69 96 GLU A C 1
ATOM 686 O O . GLU A 1 96 ? 21.851 12.435 -35.896 1.00 95.69 96 GLU A O 1
ATOM 691 N N . VAL A 1 97 ? 23.303 12.698 -34.212 1.00 94.69 97 VAL A N 1
ATOM 692 C CA . VAL A 1 97 ? 23.152 14.168 -34.131 1.00 94.69 97 VAL A CA 1
ATOM 693 C C . VAL A 1 97 ? 23.544 14.852 -35.443 1.00 94.69 97 VAL A C 1
ATOM 695 O O . VAL A 1 97 ? 22.871 15.778 -35.905 1.00 94.69 97 VAL A O 1
ATOM 698 N N . LEU A 1 98 ? 24.646 14.416 -36.062 1.00 92.38 98 LEU A N 1
ATOM 699 C CA . LEU A 1 98 ? 25.171 15.031 -37.285 1.00 92.38 98 LEU A CA 1
ATOM 700 C C . LEU A 1 98 ? 24.346 14.682 -38.528 1.00 92.38 98 LEU A C 1
ATOM 702 O O . LEU A 1 98 ? 24.318 15.474 -39.474 1.00 92.38 98 LEU A O 1
ATOM 706 N N . ASN A 1 99 ? 23.654 13.540 -38.516 1.00 91.00 99 ASN A N 1
ATOM 707 C CA . ASN A 1 99 ? 22.799 13.082 -39.607 1.00 91.00 99 ASN A CA 1
ATOM 708 C C . ASN A 1 99 ? 21.463 12.550 -39.053 1.00 91.00 99 ASN A C 1
ATOM 710 O O . ASN A 1 99 ? 21.279 11.339 -39.007 1.00 91.00 99 ASN A O 1
ATOM 714 N N . PRO A 1 100 ? 20.478 13.413 -38.738 1.00 91.00 100 PRO A N 1
ATOM 715 C CA . PRO A 1 100 ? 19.237 13.005 -38.058 1.00 91.00 100 PRO A CA 1
ATOM 716 C C . PRO A 1 100 ? 18.330 12.010 -38.805 1.00 91.00 100 PRO A C 1
ATOM 718 O O . PRO A 1 100 ? 17.278 11.646 -38.302 1.00 91.00 100 PRO A O 1
ATOM 721 N N . GLY A 1 101 ? 18.673 11.629 -40.039 1.00 91.38 101 GLY A N 1
ATOM 722 C CA . GLY A 1 101 ? 17.995 10.554 -40.770 1.00 91.38 101 GLY A CA 1
ATOM 723 C C . GLY A 1 101 ? 18.658 9.181 -40.608 1.00 91.38 101 GLY A C 1
ATOM 724 O O . GLY A 1 101 ? 18.138 8.204 -41.136 1.00 91.38 101 GLY A O 1
ATOM 725 N N . ASN A 1 102 ? 19.816 9.117 -39.947 1.00 94.19 102 ASN A N 1
ATOM 726 C CA . ASN A 1 102 ? 20.514 7.892 -39.582 1.00 94.19 102 ASN A CA 1
ATOM 727 C C . ASN A 1 102 ? 20.039 7.484 -38.186 1.00 94.19 102 ASN A C 1
ATOM 729 O O . ASN A 1 102 ? 20.587 7.952 -37.188 1.00 94.19 102 ASN A O 1
ATOM 733 N N . CYS A 1 103 ? 18.971 6.692 -38.148 1.00 96.19 103 CYS A N 1
ATOM 734 C CA . CYS A 1 103 ? 18.337 6.233 -36.922 1.00 96.19 103 CYS A CA 1
ATOM 735 C C . CYS A 1 103 ? 18.112 4.724 -36.969 1.00 96.19 103 CYS A C 1
ATOM 737 O O . CYS A 1 103 ? 17.901 4.173 -38.054 1.00 96.19 103 CYS A O 1
ATOM 739 N N . ASP A 1 104 ? 18.089 4.101 -35.799 1.00 98.12 104 ASP A N 1
ATOM 740 C CA . ASP A 1 104 ? 17.717 2.702 -35.606 1.00 98.12 104 ASP A CA 1
ATOM 741 C C . ASP A 1 104 ? 16.910 2.557 -34.310 1.00 98.12 104 ASP A C 1
ATOM 743 O O . ASP A 1 104 ? 16.955 3.434 -33.441 1.00 98.12 104 ASP A O 1
ATOM 747 N N . THR A 1 105 ? 16.111 1.500 -34.218 1.00 98.06 105 THR A N 1
ATOM 748 C CA . THR A 1 105 ? 15.236 1.221 -33.069 1.00 98.06 105 THR A CA 1
ATOM 749 C C . THR A 1 105 ? 15.630 -0.087 -32.417 1.00 98.06 105 THR A C 1
ATOM 751 O O . THR A 1 105 ? 15.938 -1.033 -33.138 1.00 98.06 105 THR A O 1
ATOM 754 N N . ALA A 1 106 ? 15.512 -0.152 -31.097 1.00 97.81 106 ALA A N 1
ATOM 755 C CA . ALA A 1 106 ? 15.757 -1.355 -30.317 1.00 97.81 106 ALA A CA 1
ATOM 756 C C . ALA A 1 106 ? 14.736 -1.486 -29.181 1.00 97.81 106 ALA A C 1
ATOM 758 O O . ALA A 1 106 ? 14.020 -0.534 -28.844 1.00 97.81 106 ALA A O 1
ATOM 759 N N . GLU A 1 107 ? 14.635 -2.693 -28.641 1.00 97.38 107 GLU A N 1
ATOM 760 C CA . GLU A 1 107 ? 13.778 -3.030 -27.505 1.00 97.38 107 GLU A CA 1
ATOM 761 C C . GLU A 1 107 ? 14.606 -3.218 -26.234 1.00 97.38 107 GLU A C 1
ATOM 763 O O . GLU A 1 107 ? 15.715 -3.743 -26.291 1.00 97.38 107 GLU A O 1
ATOM 768 N N . ALA A 1 108 ? 14.054 -2.846 -25.081 1.00 96.56 108 ALA A N 1
ATOM 769 C CA . ALA A 1 108 ? 14.661 -3.120 -23.784 1.00 96.56 108 ALA A CA 1
ATOM 770 C C . ALA A 1 108 ? 13.640 -3.734 -22.823 1.00 96.56 108 ALA A C 1
ATOM 772 O O . ALA A 1 108 ? 12.476 -3.327 -22.802 1.00 96.56 108 ALA A O 1
ATOM 773 N N . ILE A 1 109 ? 14.077 -4.727 -22.045 1.00 95.62 109 ILE A N 1
ATOM 774 C CA . ILE A 1 109 ? 13.251 -5.373 -21.020 1.00 95.62 109 ILE A CA 1
ATOM 775 C C . ILE A 1 109 ? 13.621 -4.805 -19.655 1.00 95.62 109 ILE A C 1
ATOM 777 O O . ILE A 1 109 ? 14.776 -4.892 -19.246 1.00 95.62 109 ILE A O 1
ATOM 781 N N . VAL A 1 110 ? 12.625 -4.284 -18.943 1.00 95.69 110 VAL A N 1
ATOM 782 C CA . VAL A 1 110 ? 12.745 -3.837 -17.551 1.00 95.69 110 VAL A CA 1
ATOM 783 C C . VAL A 1 110 ? 11.852 -4.702 -16.684 1.00 95.69 110 VAL A C 1
ATOM 785 O O . VAL A 1 110 ? 10.708 -4.978 -17.051 1.00 95.69 110 VAL A O 1
ATOM 788 N N . ILE A 1 111 ? 12.382 -5.123 -15.543 1.00 95.31 111 ILE A N 1
ATOM 789 C CA . ILE A 1 111 ? 11.624 -5.805 -14.501 1.00 95.31 111 ILE A CA 1
ATOM 790 C C . ILE A 1 111 ? 11.462 -4.806 -13.361 1.00 95.31 111 ILE A C 1
ATOM 792 O O . ILE A 1 111 ? 12.458 -4.267 -12.873 1.00 95.31 111 ILE A O 1
ATOM 796 N N . VAL A 1 112 ? 10.213 -4.537 -13.002 1.00 96.94 112 VAL A N 1
ATOM 797 C CA . VAL A 1 112 ? 9.849 -3.763 -11.821 1.00 96.94 112 VAL A CA 1
ATOM 798 C C . VAL A 1 112 ? 9.407 -4.752 -10.754 1.00 96.94 112 VAL A C 1
ATOM 800 O O . VAL A 1 112 ? 8.526 -5.569 -11.025 1.00 96.94 112 VAL A O 1
ATOM 803 N N . GLU A 1 113 ? 10.061 -4.705 -9.603 1.00 96.81 113 GLU A N 1
ATOM 804 C CA . GLU A 1 113 ? 9.776 -5.556 -8.442 1.00 96.81 113 GLU A CA 1
ATOM 805 C C . GLU A 1 113 ? 8.824 -4.816 -7.493 1.00 96.81 113 GLU A C 1
ATOM 807 O O . GLU A 1 113 ? 8.886 -3.581 -7.452 1.00 96.81 113 GLU A O 1
ATOM 812 N N . PRO A 1 114 ? 7.918 -5.525 -6.807 1.00 95.19 114 PRO A N 1
ATOM 813 C CA . PRO A 1 114 ? 7.079 -4.924 -5.779 1.00 95.19 114 PRO A CA 1
ATOM 814 C C . PRO A 1 114 ? 7.903 -4.537 -4.533 1.00 95.19 114 PRO A C 1
ATOM 816 O O . PRO A 1 114 ? 9.093 -4.853 -4.450 1.00 95.19 114 PRO A O 1
ATOM 819 N N . ASP A 1 115 ? 7.277 -3.706 -3.709 1.00 94.06 115 ASP A N 1
ATOM 820 C CA . ASP A 1 115 ? 7.732 -3.125 -2.435 1.00 94.06 115 ASP A CA 1
ATOM 821 C C . ASP A 1 115 ? 6.425 -2.642 -1.782 1.00 94.06 115 ASP A C 1
ATOM 823 O O . ASP A 1 115 ? 5.928 -1.557 -2.133 1.00 94.06 115 ASP A O 1
ATOM 827 N N . ASN A 1 116 ? 5.743 -3.563 -1.094 1.00 91.31 116 ASN A N 1
ATOM 828 C CA . ASN A 1 116 ? 4.331 -3.441 -0.714 1.00 91.31 116 ASN A CA 1
ATOM 829 C C . ASN A 1 116 ? 4.108 -2.403 0.399 1.00 91.31 116 ASN A C 1
ATOM 831 O O . ASN A 1 116 ? 3.220 -1.547 0.273 1.00 91.31 116 ASN A O 1
ATOM 835 N N . ASP A 1 117 ? 4.977 -2.382 1.399 1.00 87.88 117 ASP A N 1
ATOM 836 C CA . ASP A 1 117 ? 4.997 -1.420 2.503 1.00 87.88 117 ASP A CA 1
ATOM 837 C C . ASP A 1 117 ? 5.723 -0.090 2.171 1.00 87.88 117 ASP A C 1
ATOM 839 O O . ASP A 1 117 ? 5.435 0.972 2.748 1.00 87.88 117 ASP A O 1
ATOM 843 N N . GLY A 1 118 ? 6.604 -0.092 1.169 1.00 91.00 118 GLY A N 1
ATOM 844 C CA . GLY A 1 118 ? 7.341 1.073 0.706 1.00 91.00 118 GLY A CA 1
ATOM 845 C C . GLY A 1 118 ? 8.560 1.444 1.550 1.00 91.00 118 GLY A C 1
ATOM 846 O O . GLY A 1 118 ? 8.945 2.630 1.548 1.00 91.00 118 GLY A O 1
ATOM 847 N N . ASP A 1 119 ? 9.158 0.503 2.278 1.00 87.06 119 ASP A N 1
ATOM 848 C CA . ASP A 1 119 ? 10.326 0.756 3.131 1.00 87.06 119 ASP A CA 1
ATOM 849 C C . ASP A 1 119 ? 11.647 0.885 2.327 1.00 87.06 119 ASP A C 1
ATOM 851 O O . ASP A 1 119 ? 12.626 1.513 2.767 1.00 87.06 119 ASP A O 1
ATOM 855 N N . GLY A 1 120 ? 11.630 0.434 1.066 1.00 90.81 120 GLY A N 1
ATOM 856 C CA . GLY A 1 120 ? 12.739 0.484 0.117 1.00 90.81 120 GLY A CA 1
ATOM 857 C C . GLY A 1 120 ? 13.521 -0.822 -0.041 1.00 90.81 120 GLY A C 1
ATOM 858 O O . GLY A 1 120 ? 14.481 -0.848 -0.834 1.00 90.81 120 GLY A O 1
ATOM 859 N N . ILE A 1 121 ? 13.134 -1.876 0.666 1.00 91.44 121 ILE A N 1
ATOM 860 C CA . ILE A 1 121 ? 13.445 -3.270 0.370 1.00 91.44 121 ILE A CA 1
ATOM 861 C C . ILE A 1 121 ? 12.407 -3.734 -0.676 1.00 91.44 121 ILE A C 1
ATOM 863 O O . ILE A 1 121 ? 11.672 -2.930 -1.239 1.00 91.44 121 ILE A O 1
ATOM 867 N N . VAL A 1 122 ? 12.556 -4.922 -1.241 1.00 94.50 122 VAL A N 1
ATOM 868 C CA . VAL A 1 122 ? 11.609 -5.430 -2.251 1.00 94.50 122 VAL A CA 1
ATOM 869 C C . VAL A 1 122 ? 11.089 -6.731 -1.711 1.00 94.50 122 VAL A C 1
ATOM 871 O O . VAL A 1 122 ? 11.921 -7.477 -1.201 1.00 94.50 122 VAL A O 1
ATOM 874 N N . ASP A 1 123 ? 9.822 -7.051 -1.952 1.00 93.00 123 ASP A N 1
ATOM 875 C CA . ASP A 1 123 ? 9.148 -8.170 -1.283 1.00 93.00 123 ASP A CA 1
ATOM 876 C C . ASP A 1 123 ? 9.969 -9.480 -1.346 1.00 93.00 123 ASP A C 1
ATOM 878 O O . ASP A 1 123 ? 10.195 -10.228 -0.410 1.00 93.00 123 ASP A O 1
ATOM 882 N N . ALA A 1 124 ? 10.617 -9.728 -2.491 1.00 91.88 124 ALA A N 1
ATOM 883 C CA . ALA A 1 124 ? 11.464 -10.910 -2.680 1.00 91.88 124 ALA A CA 1
ATOM 884 C C . ALA A 1 124 ? 12.718 -11.006 -1.768 1.00 91.88 124 ALA A C 1
ATOM 886 O O . ALA A 1 124 ? 13.456 -12.000 -1.854 1.00 91.88 124 ALA A O 1
ATOM 887 N N . LEU A 1 125 ? 13.049 -9.950 -1.032 1.00 91.69 125 LEU A N 1
ATOM 888 C CA . LEU A 1 125 ? 14.182 -9.809 -0.117 1.00 91.69 125 LEU A CA 1
ATOM 889 C C . LEU A 1 125 ? 13.768 -9.297 1.266 1.00 91.69 125 LEU A C 1
ATOM 891 O O . LEU A 1 125 ? 14.663 -9.235 2.113 1.00 91.69 125 LEU A O 1
ATOM 895 N N . ASP A 1 126 ? 12.507 -8.913 1.433 1.00 91.44 126 ASP A N 1
ATOM 896 C CA . ASP A 1 126 ? 11.938 -8.505 2.705 1.00 91.44 126 ASP A CA 1
ATOM 897 C C . ASP A 1 126 ? 11.716 -9.723 3.610 1.00 91.44 126 ASP A C 1
ATOM 899 O O . ASP A 1 126 ? 11.856 -10.872 3.167 1.00 91.44 126 ASP A O 1
ATOM 903 N N . LEU A 1 127 ? 11.500 -9.471 4.894 1.00 91.88 127 LEU A N 1
ATOM 904 C CA . LEU A 1 127 ? 11.103 -10.485 5.871 1.00 91.88 127 LEU A CA 1
ATOM 905 C C . LEU A 1 127 ? 9.700 -10.236 6.443 1.00 91.88 127 LEU A C 1
ATOM 907 O O . LEU A 1 127 ? 9.205 -11.118 7.152 1.00 91.88 127 LEU A O 1
ATOM 911 N N . ASP A 1 128 ? 9.149 -9.050 6.190 1.00 91.19 128 ASP A N 1
ATOM 912 C CA . ASP A 1 128 ? 7.851 -8.553 6.641 1.00 91.19 128 ASP A CA 1
ATOM 913 C C . ASP A 1 128 ? 7.341 -7.581 5.554 1.00 91.19 128 ASP A C 1
ATOM 915 O O . ASP A 1 128 ? 7.584 -6.374 5.599 1.00 91.19 128 ASP A O 1
ATOM 919 N N . ASP A 1 129 ? 6.743 -8.141 4.497 1.00 92.44 129 ASP A N 1
ATOM 920 C CA . ASP A 1 129 ? 6.416 -7.432 3.250 1.00 92.44 129 ASP A CA 1
ATOM 921 C C . ASP A 1 129 ? 5.382 -6.294 3.443 1.00 92.44 129 ASP A C 1
ATOM 923 O O . ASP A 1 129 ? 5.264 -5.406 2.585 1.00 92.44 129 ASP A O 1
ATOM 927 N N . ASP A 1 130 ? 4.584 -6.308 4.514 1.00 91.06 130 ASP A N 1
ATOM 928 C CA . ASP A 1 130 ? 3.557 -5.297 4.796 1.00 91.06 130 ASP A CA 1
ATOM 929 C C . ASP A 1 130 ? 3.812 -4.466 6.077 1.00 91.06 130 ASP A C 1
ATOM 9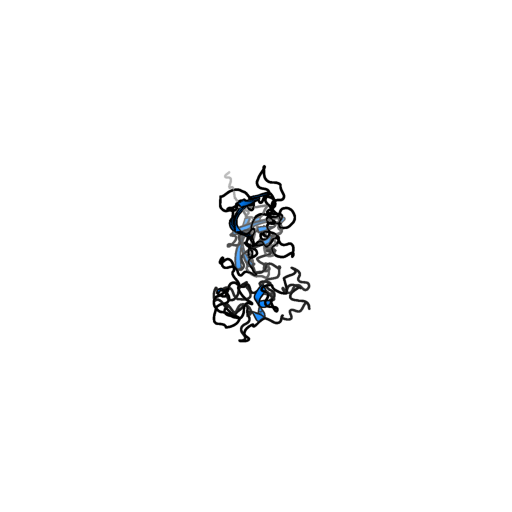31 O O . ASP A 1 130 ? 3.176 -3.417 6.281 1.00 91.06 130 ASP A O 1
ATOM 935 N N . ASN A 1 131 ? 4.855 -4.832 6.828 1.00 88.94 131 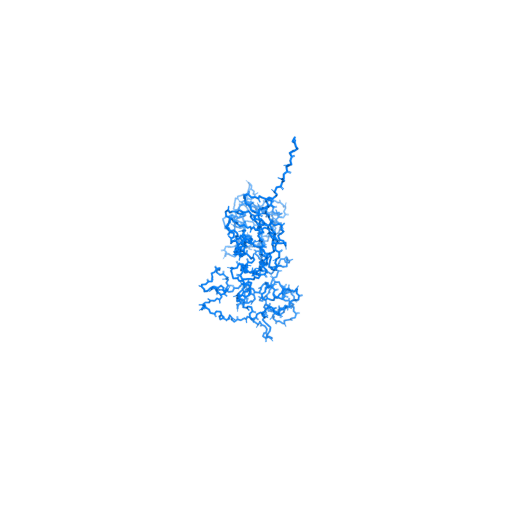ASN A N 1
ATOM 936 C CA . ASN A 1 131 ? 5.435 -4.131 7.971 1.00 88.94 131 ASN A CA 1
ATOM 937 C C . ASN A 1 131 ? 4.468 -3.981 9.156 1.00 88.94 131 ASN A C 1
ATOM 939 O O . ASN A 1 131 ? 4.434 -2.948 9.854 1.00 88.94 131 ASN A O 1
ATOM 943 N N . ASP A 1 132 ? 3.654 -5.009 9.371 1.00 88.56 132 ASP A N 1
ATOM 944 C CA . ASP A 1 132 ? 2.700 -5.113 10.469 1.00 88.56 132 ASP A CA 1
ATOM 945 C C . ASP A 1 132 ? 3.339 -5.694 11.760 1.00 88.56 132 ASP A C 1
ATOM 947 O O . ASP A 1 132 ? 2.805 -5.526 12.869 1.00 88.56 132 ASP A O 1
ATOM 951 N N . GLY A 1 133 ? 4.558 -6.238 11.650 1.00 87.75 133 GLY A N 1
ATOM 952 C CA . GLY A 1 133 ? 5.347 -6.829 12.730 1.00 87.75 133 GLY A CA 1
ATOM 953 C C . GLY A 1 133 ? 5.245 -8.352 12.838 1.00 87.75 133 GLY A C 1
ATOM 954 O O . GLY A 1 133 ? 5.871 -8.935 13.736 1.00 87.75 133 GLY A O 1
ATOM 955 N N . ILE A 1 134 ? 4.482 -8.994 11.957 1.00 89.31 134 ILE A N 1
ATOM 956 C CA . ILE A 1 134 ? 4.405 -10.437 11.755 1.00 89.31 134 ILE A CA 1
ATOM 957 C C . ILE A 1 134 ? 5.313 -10.782 10.567 1.00 89.31 134 ILE A C 1
ATOM 959 O O . ILE A 1 134 ? 5.428 -10.050 9.601 1.00 89.31 134 ILE A O 1
ATOM 963 N N . LEU A 1 135 ? 6.069 -11.877 10.663 1.00 91.88 135 LEU A N 1
ATOM 964 C CA . LEU A 1 135 ? 6.990 -12.244 9.584 1.00 91.88 135 LEU A CA 1
ATOM 965 C C . LEU A 1 135 ? 6.259 -13.020 8.491 1.00 91.88 135 LEU A C 1
ATOM 967 O O . LEU A 1 135 ? 5.544 -13.973 8.819 1.00 91.88 135 LEU A O 1
ATOM 971 N N . ASP A 1 136 ? 6.647 -12.818 7.225 1.00 92.44 136 ASP A N 1
ATOM 972 C CA . ASP A 1 136 ? 6.055 -13.531 6.078 1.00 92.44 136 ASP A CA 1
ATOM 973 C C . ASP A 1 136 ? 6.058 -15.053 6.281 1.00 92.44 136 ASP A C 1
ATOM 975 O O . ASP A 1 136 ? 5.194 -15.800 5.820 1.00 92.44 136 ASP A O 1
ATOM 979 N N . VAL A 1 137 ? 7.095 -15.571 6.951 1.00 91.56 137 VAL A N 1
ATOM 980 C CA . VAL A 1 137 ? 7.258 -17.009 7.207 1.00 91.56 137 VAL A CA 1
ATOM 981 C C . VAL A 1 137 ? 6.198 -17.574 8.152 1.00 91.56 137 VAL A C 1
ATOM 983 O O . VAL A 1 137 ? 5.890 -18.770 8.054 1.00 91.56 137 VAL A O 1
ATOM 986 N N . ASP A 1 138 ? 5.693 -16.750 9.063 1.00 91.44 138 ASP A N 1
ATOM 987 C CA . ASP A 1 138 ? 4.667 -17.109 10.033 1.00 91.44 138 ASP A CA 1
ATOM 988 C C . ASP A 1 138 ? 3.266 -16.978 9.417 1.00 91.44 138 ASP A C 1
ATOM 990 O O . ASP A 1 138 ? 2.434 -17.853 9.659 1.00 91.44 138 ASP A O 1
ATOM 994 N N . GLU A 1 139 ? 3.072 -16.033 8.498 1.00 93.62 139 GLU A N 1
ATOM 995 C CA . GLU A 1 139 ? 1.820 -15.842 7.748 1.00 93.62 139 GLU A CA 1
ATOM 996 C C . GLU A 1 139 ? 1.664 -16.839 6.591 1.00 93.62 139 GLU A C 1
ATOM 998 O O . GLU A 1 139 ? 0.565 -17.242 6.217 1.00 93.62 139 GLU A O 1
ATOM 1003 N N . GLY A 1 140 ? 2.776 -17.339 6.042 1.00 89.69 140 GLY A N 1
ATOM 1004 C CA . GLY A 1 140 ? 2.778 -18.462 5.102 1.00 89.69 140 GLY A CA 1
ATOM 1005 C C . GLY A 1 140 ? 3.466 -18.236 3.756 1.00 89.69 140 GLY A C 1
ATOM 1006 O O . GLY A 1 140 ? 3.199 -19.009 2.821 1.00 89.69 140 GLY A O 1
ATOM 1007 N N . ASP A 1 141 ? 4.369 -17.256 3.659 1.00 83.81 141 ASP A N 1
ATOM 1008 C CA . ASP A 1 141 ? 5.335 -17.000 2.572 1.00 83.81 141 ASP A CA 1
ATOM 1009 C C . ASP A 1 141 ? 4.638 -17.001 1.197 1.00 83.81 141 ASP A C 1
ATOM 1011 O O . ASP A 1 141 ? 4.886 -17.845 0.319 1.00 83.81 141 ASP A O 1
ATOM 1015 N N . GLY A 1 142 ? 3.631 -16.127 1.069 1.00 87.00 142 GLY A N 1
ATOM 1016 C CA . GLY A 1 142 ? 2.838 -15.910 -0.144 1.00 87.00 142 GLY A CA 1
ATOM 1017 C C . GLY A 1 142 ? 1.955 -17.086 -0.589 1.00 87.00 142 GLY A C 1
ATOM 1018 O O . GLY A 1 142 ? 1.548 -17.155 -1.758 1.00 87.00 142 GLY A O 1
ATOM 1019 N N . SER A 1 143 ? 1.718 -18.079 0.278 1.00 89.50 143 SER A N 1
ATOM 1020 C CA . SER A 1 143 ? 0.961 -19.295 -0.065 1.00 89.50 143 SER A CA 1
ATOM 1021 C C . SER A 1 143 ? -0.357 -19.483 0.681 1.00 89.50 143 SER A C 1
ATOM 1023 O O . SER A 1 143 ? -1.159 -20.332 0.258 1.00 89.50 143 SER A O 1
ATOM 1025 N N . VAL A 1 144 ? -0.551 -18.722 1.752 1.00 95.56 144 VAL A N 1
ATOM 1026 C CA . VAL A 1 144 ? -1.791 -18.622 2.521 1.00 95.56 144 VAL A CA 1
ATOM 1027 C C . VAL A 1 144 ? -2.546 -17.379 2.030 1.00 95.56 144 VAL A C 1
ATOM 1029 O O . VAL A 1 144 ? -1.940 -16.495 1.435 1.00 95.56 144 VAL A O 1
ATOM 1032 N N . ASP A 1 145 ? -3.868 -17.477 2.077 1.00 96.75 145 ASP A N 1
ATOM 1033 C CA . ASP A 1 145 ? -4.872 -16.510 1.606 1.00 96.75 145 ASP A CA 1
ATOM 1034 C C . ASP A 1 145 ? -6.120 -16.898 2.410 1.00 96.75 145 ASP A C 1
ATOM 1036 O O . ASP A 1 145 ? -6.889 -17.786 1.994 1.00 96.75 145 ASP A O 1
ATOM 1040 N N . THR A 1 146 ? -6.153 -16.439 3.661 1.00 96.38 146 THR A N 1
ATOM 1041 C CA . THR A 1 146 ? -7.050 -16.934 4.713 1.00 96.38 146 THR A CA 1
ATOM 1042 C C . THR A 1 146 ? -8.505 -16.614 4.387 1.00 96.38 146 THR A C 1
ATOM 1044 O O . THR A 1 146 ? -9.358 -17.518 4.409 1.00 96.38 146 THR A O 1
ATOM 1047 N N . ASP A 1 147 ? -8.784 -15.397 3.936 1.00 95.62 147 ASP A N 1
ATOM 1048 C CA . ASP A 1 147 ? -10.128 -14.958 3.567 1.00 95.62 147 ASP A CA 1
ATOM 1049 C C . ASP A 1 147 ? -10.534 -15.306 2.106 1.00 95.62 147 ASP A C 1
ATOM 1051 O O . ASP A 1 147 ? -11.725 -15.430 1.763 1.00 95.62 147 ASP A O 1
ATOM 1055 N N . GLY A 1 148 ? -9.560 -15.573 1.229 1.00 96.50 148 GLY A N 1
ATOM 1056 C CA . GLY A 1 148 ? -9.772 -15.944 -0.166 1.00 96.50 148 GLY A CA 1
ATOM 1057 C C . GLY A 1 148 ? -10.021 -14.774 -1.125 1.00 96.50 148 GLY A C 1
ATOM 1058 O O . GLY A 1 148 ? -10.658 -15.001 -2.177 1.00 96.50 148 GLY A O 1
ATOM 1059 N N . ASP A 1 149 ? -9.604 -13.549 -0.802 1.00 95.00 149 ASP A N 1
ATOM 1060 C CA . ASP A 1 149 ? -9.747 -12.371 -1.666 1.00 95.00 149 AS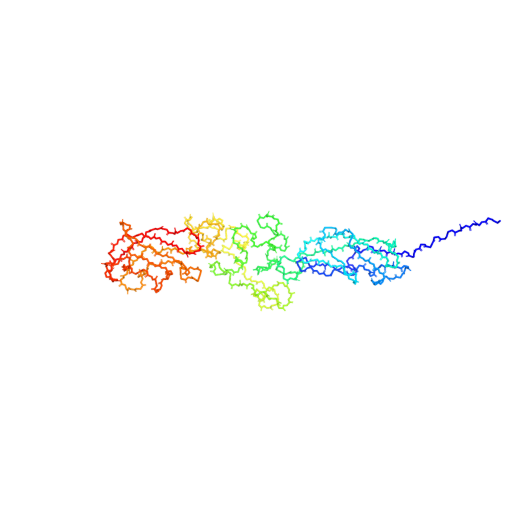P A CA 1
ATOM 1061 C C . ASP A 1 149 ? -8.728 -12.342 -2.828 1.00 95.00 149 ASP A C 1
ATOM 1063 O O . ASP A 1 149 ? -8.995 -11.763 -3.900 1.00 95.00 149 ASP A O 1
ATOM 1067 N N . GLY A 1 150 ? -7.645 -13.114 -2.685 1.00 94.69 150 GLY A N 1
ATOM 1068 C CA . GLY A 1 150 ? -6.572 -13.286 -3.657 1.00 94.69 150 GLY A CA 1
ATOM 1069 C C . GLY A 1 150 ? -5.321 -12.442 -3.409 1.00 94.69 150 GLY A C 1
ATOM 1070 O O . GLY A 1 150 ? -4.440 -12.463 -4.284 1.00 94.69 150 GLY A O 1
ATOM 1071 N N . ILE A 1 151 ? -5.251 -11.721 -2.294 1.00 92.44 151 ILE A N 1
ATOM 1072 C CA . ILE A 1 151 ? -4.047 -11.164 -1.680 1.00 92.44 151 ILE A CA 1
ATOM 1073 C C . ILE A 1 151 ? -3.541 -12.220 -0.677 1.00 92.44 151 ILE A C 1
ATOM 1075 O O . ILE A 1 151 ? -4.335 -12.781 0.064 1.00 92.44 151 ILE A O 1
ATOM 1079 N N . PRO A 1 152 ? -2.267 -12.638 -0.741 1.00 96.06 152 PRO A N 1
ATOM 1080 C CA . PRO A 1 152 ? -1.713 -13.518 0.284 1.00 96.06 152 PRO A CA 1
ATOM 1081 C C . PRO A 1 152 ? -1.626 -12.809 1.636 1.00 96.06 152 PRO A C 1
ATOM 1083 O O . PRO A 1 152 ? -1.314 -11.627 1.619 1.00 96.06 152 PRO A O 1
ATOM 1086 N N . ASP A 1 153 ? -1.777 -13.549 2.737 1.00 96.06 153 ASP A N 1
ATOM 1087 C CA . ASP A 1 153 ? -1.726 -13.025 4.116 1.00 96.06 153 ASP A CA 1
ATOM 1088 C C . ASP A 1 153 ? -0.519 -12.100 4.343 1.00 96.06 153 ASP A C 1
ATOM 1090 O O . ASP A 1 153 ? -0.716 -10.947 4.669 1.00 96.06 153 ASP A O 1
ATOM 1094 N N . SER A 1 154 ? 0.690 -12.508 3.925 1.00 95.19 154 SER A N 1
ATOM 1095 C CA . SER A 1 154 ? 1.909 -11.675 4.022 1.00 95.19 154 SER A CA 1
ATOM 1096 C C . SER A 1 154 ? 1.900 -10.357 3.231 1.00 95.19 154 SER A C 1
ATOM 1098 O O . SER A 1 154 ? 2.912 -9.687 3.120 1.00 95.19 154 SER A O 1
ATOM 1100 N N . LEU A 1 155 ? 0.819 -10.029 2.530 1.00 94.62 155 LEU A N 1
ATOM 1101 C CA . LEU A 1 155 ? 0.622 -8.769 1.811 1.00 94.62 155 LEU A CA 1
ATOM 1102 C C . LEU A 1 155 ? -0.731 -8.125 2.153 1.00 94.62 155 LEU A C 1
ATOM 1104 O O . LEU A 1 155 ? -1.070 -7.096 1.548 1.00 94.62 155 LEU A O 1
ATOM 1108 N N . ASP A 1 156 ? -1.528 -8.757 3.016 1.00 94.06 156 ASP A N 1
ATOM 1109 C CA . ASP A 1 156 ? -2.867 -8.337 3.401 1.00 94.06 156 ASP A CA 1
ATOM 1110 C C . ASP A 1 156 ? -2.858 -7.805 4.832 1.00 94.06 156 ASP A C 1
ATOM 1112 O O . ASP A 1 156 ? -2.427 -8.466 5.752 1.00 94.06 156 ASP A O 1
ATOM 1116 N N . SER A 1 157 ? -3.404 -6.609 5.027 1.00 91.62 157 SER A N 1
ATOM 1117 C CA . SER A 1 157 ? -3.369 -5.925 6.326 1.00 91.62 157 SER A CA 1
ATOM 1118 C C . SER A 1 157 ? -4.456 -6.377 7.319 1.00 91.62 157 SER A C 1
ATOM 1120 O O . SER A 1 157 ? -4.649 -5.712 8.341 1.00 91.62 157 SER A O 1
ATOM 1122 N N . ASP A 1 158 ? -5.280 -7.339 6.904 1.00 92.44 158 ASP A N 1
ATOM 1123 C CA . ASP A 1 158 ? -6.477 -7.884 7.569 1.00 92.44 158 ASP A CA 1
ATOM 1124 C C . ASP A 1 158 ? -6.730 -9.281 6.957 1.00 92.44 158 ASP A C 1
ATOM 1126 O O . ASP A 1 158 ? -7.602 -9.456 6.095 1.00 92.44 158 ASP A O 1
ATOM 1130 N N . SER A 1 159 ? -5.857 -10.238 7.293 1.00 95.69 159 SER A N 1
ATOM 1131 C CA . SER A 1 159 ? -5.679 -11.527 6.601 1.00 95.69 159 SER A CA 1
ATOM 1132 C C . SER A 1 159 ? -6.938 -12.395 6.556 1.00 95.69 159 SER A C 1
ATOM 1134 O O . SER A 1 159 ? -7.138 -13.188 5.623 1.00 95.69 159 SER A O 1
ATOM 1136 N N . ASP A 1 160 ? -7.812 -12.275 7.549 1.00 94.56 160 ASP A N 1
ATOM 1137 C CA . ASP A 1 160 ? -9.060 -13.028 7.630 1.00 94.56 160 ASP A CA 1
ATOM 1138 C C . ASP A 1 160 ? -10.321 -12.186 7.329 1.00 94.56 160 ASP A C 1
ATOM 1140 O O . ASP A 1 160 ? -11.421 -12.736 7.143 1.00 94.56 160 ASP A O 1
ATOM 1144 N N . ASN A 1 161 ? -10.139 -10.873 7.144 1.00 91.75 161 ASN A N 1
ATOM 1145 C CA . ASN A 1 161 ? -11.158 -9.879 6.823 1.00 91.75 161 ASN A CA 1
ATOM 1146 C C . ASN A 1 161 ? -12.311 -9.821 7.839 1.00 91.75 161 ASN A C 1
ATOM 1148 O O . ASN A 1 161 ? -13.478 -9.561 7.476 1.00 91.75 161 ASN A O 1
ATOM 1152 N N . ASP A 1 162 ? -11.998 -10.035 9.115 1.00 85.25 162 ASP A N 1
ATOM 1153 C CA . ASP A 1 162 ? -12.921 -9.850 10.228 1.00 85.25 162 ASP A CA 1
ATOM 1154 C C . ASP A 1 162 ? -13.020 -8.373 10.688 1.00 85.25 162 ASP A C 1
ATOM 1156 O O . ASP A 1 162 ? -13.940 -7.973 11.411 1.00 85.25 162 ASP A O 1
ATOM 1160 N N . GLY A 1 163 ? -12.173 -7.493 10.153 1.00 82.12 163 GLY A N 1
ATOM 1161 C CA . GLY A 1 163 ? -12.229 -6.055 10.400 1.00 82.12 163 GLY A CA 1
ATOM 1162 C C . GLY A 1 163 ? -11.420 -5.583 11.605 1.00 82.12 163 GLY A C 1
ATOM 1163 O O . GLY A 1 163 ? -11.498 -4.384 11.939 1.00 82.12 163 GLY A O 1
ATOM 1164 N N . VAL A 1 164 ? -10.647 -6.468 12.226 1.00 80.75 164 VAL A N 1
ATOM 1165 C CA . VAL A 1 164 ? -9.488 -6.124 13.042 1.00 80.75 164 VAL A CA 1
ATOM 1166 C C . VAL A 1 164 ? -8.225 -6.253 12.170 1.00 80.75 164 VAL A C 1
ATOM 1168 O O . VAL A 1 164 ? -8.116 -7.170 11.383 1.00 80.75 164 VAL A O 1
ATOM 1171 N N . PRO A 1 165 ? -7.310 -5.266 12.173 1.00 87.75 165 PRO A N 1
ATOM 1172 C CA . PRO A 1 165 ? -6.068 -5.395 11.406 1.00 87.75 165 PRO A CA 1
ATOM 1173 C C . PRO A 1 165 ? -5.026 -6.286 12.093 1.00 87.75 165 PRO A C 1
ATOM 1175 O O . PRO A 1 165 ? -4.796 -6.104 13.294 1.00 87.75 165 PRO A O 1
ATOM 1178 N N . ASP A 1 166 ? -4.258 -7.033 11.301 1.00 90.50 166 ASP A N 1
ATOM 1179 C CA . ASP A 1 166 ? -3.207 -7.971 11.734 1.00 90.50 166 ASP A CA 1
ATOM 1180 C C . ASP A 1 166 ? -2.164 -7.322 12.663 1.00 90.50 166 ASP A C 1
ATOM 1182 O O . ASP A 1 166 ? -1.822 -7.858 13.721 1.00 90.50 166 ASP A O 1
ATOM 1186 N N . VAL A 1 167 ? -1.767 -6.069 12.386 1.00 86.31 167 VAL A N 1
ATOM 1187 C CA . VAL A 1 167 ? -0.881 -5.276 13.269 1.00 86.31 167 VAL A CA 1
ATOM 1188 C C . VAL A 1 167 ? -1.398 -5.175 14.712 1.00 86.31 167 VAL A C 1
ATOM 1190 O O . VAL A 1 167 ? -0.615 -4.918 15.628 1.00 86.31 167 VAL A O 1
ATOM 1193 N N . ILE A 1 168 ? -2.706 -5.308 14.941 1.00 83.75 168 ILE A N 1
ATOM 1194 C CA . ILE A 1 168 ? -3.329 -5.313 16.268 1.00 83.75 168 ILE A CA 1
ATOM 1195 C C . ILE A 1 168 ? -3.340 -6.726 16.834 1.00 83.75 168 ILE A C 1
ATOM 1197 O O . ILE A 1 168 ? -2.805 -6.923 17.924 1.00 83.75 168 ILE A O 1
ATOM 1201 N N . GLU A 1 169 ? -3.905 -7.687 16.114 1.00 87.56 169 GLU A N 1
ATOM 1202 C CA . GLU A 1 169 ? -4.069 -9.067 16.591 1.00 87.56 169 GLU A CA 1
ATOM 1203 C C . GLU A 1 169 ? -2.737 -9.768 16.818 1.00 87.56 169 GLU A C 1
ATOM 1205 O O . GLU A 1 169 ? -2.549 -10.432 17.833 1.00 87.56 169 GLU A O 1
ATOM 1210 N N . GLY A 1 170 ? -1.752 -9.527 15.955 1.00 87.75 170 GLY A N 1
ATOM 1211 C CA . GLY A 1 170 ? -0.395 -10.039 16.113 1.00 87.75 170 GLY A CA 1
ATOM 1212 C C . GLY A 1 170 ? 0.385 -9.416 17.273 1.00 87.75 170 GLY A C 1
ATOM 1213 O O . GLY A 1 170 ? 1.391 -9.981 17.703 1.00 87.75 170 GLY A O 1
ATOM 1214 N N . ASN A 1 171 ? -0.047 -8.261 17.801 1.00 83.56 171 ASN A N 1
ATOM 1215 C CA . ASN A 1 171 ? 0.751 -7.455 18.735 1.00 83.56 171 ASN A CA 1
ATOM 1216 C C . ASN A 1 171 ? 0.012 -6.996 20.009 1.00 83.56 171 ASN A C 1
ATOM 1218 O O . ASN A 1 171 ? 0.573 -6.199 20.769 1.00 83.56 171 ASN A O 1
ATOM 1222 N N . ASP A 1 172 ? -1.209 -7.455 20.288 1.00 79.19 172 ASP A N 1
ATOM 1223 C CA . ASP A 1 172 ? -1.971 -7.108 21.500 1.00 79.19 172 ASP A CA 1
ATOM 1224 C C . ASP A 1 172 ? -1.993 -8.249 22.534 1.00 79.19 172 ASP A C 1
ATOM 1226 O O . ASP A 1 172 ? -3.034 -8.796 22.899 1.00 79.19 172 ASP A O 1
ATOM 1230 N N . ASP A 1 173 ? -0.825 -8.556 23.109 1.00 80.38 173 ASP A N 1
ATOM 1231 C CA . ASP A 1 173 ? -0.663 -9.557 24.183 1.00 80.38 173 ASP A CA 1
ATOM 1232 C C . ASP A 1 173 ? -1.612 -9.348 25.381 1.00 80.38 173 ASP A C 1
ATOM 1234 O O . ASP A 1 173 ? -1.814 -10.240 26.224 1.00 80.38 173 ASP A O 1
ATOM 1238 N N . ASN A 1 174 ? -2.082 -8.114 25.566 1.00 70.19 174 ASN A N 1
ATOM 1239 C CA . ASN A 1 174 ? -2.796 -7.684 26.752 1.00 70.19 174 ASN A CA 1
ATOM 1240 C C . ASN A 1 174 ? -4.327 -7.654 26.549 1.00 70.19 174 ASN A C 1
ATOM 1242 O O . ASN A 1 174 ? -5.055 -7.649 27.556 1.00 70.19 174 ASN A O 1
ATOM 1246 N N . GLY A 1 175 ? -4.781 -7.743 25.294 1.00 69.69 175 GLY A N 1
ATOM 1247 C CA . GLY A 1 175 ? -6.179 -7.773 24.876 1.00 69.69 175 GLY A CA 1
ATOM 1248 C C . GLY A 1 175 ? -6.921 -6.500 25.267 1.00 69.69 175 GLY A C 1
ATOM 1249 O O . GLY A 1 175 ? -8.018 -6.579 25.832 1.00 69.69 175 GLY A O 1
ATOM 1250 N N . ASP A 1 176 ? -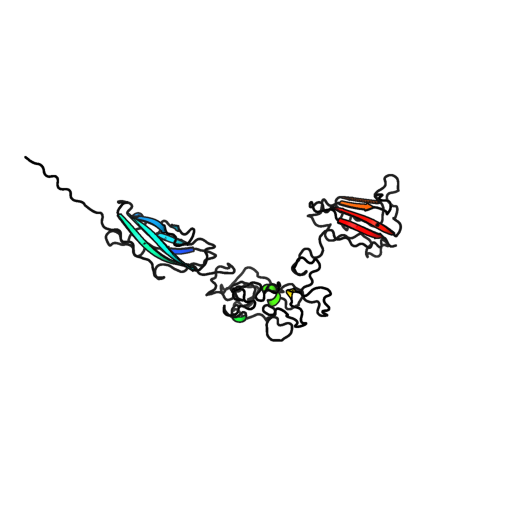6.289 -5.329 25.107 1.00 63.28 176 ASP A N 1
ATOM 1251 C CA . ASP A 1 176 ? -6.939 -4.027 25.326 1.00 63.28 176 ASP A CA 1
ATOM 1252 C C . ASP A 1 176 ? -7.334 -3.286 24.042 1.00 63.28 176 ASP A C 1
ATOM 1254 O O . ASP A 1 176 ? -7.813 -2.144 24.116 1.00 63.28 176 ASP A O 1
ATOM 1258 N N . GLY A 1 177 ? -7.221 -3.961 22.898 1.00 64.19 177 GLY A N 1
ATOM 1259 C CA . GLY A 1 177 ? -7.494 -3.466 21.553 1.00 64.19 177 GLY A CA 1
ATOM 1260 C C . GLY A 1 177 ? -6.442 -2.470 21.073 1.00 64.19 177 GLY A C 1
ATOM 1261 O O . GLY A 1 177 ? -6.731 -1.620 20.228 1.00 64.19 177 GLY A O 1
ATOM 1262 N N . ILE A 1 178 ? -5.252 -2.460 21.674 1.00 65.00 178 ILE A N 1
ATOM 1263 C CA . ILE A 1 178 ? -4.161 -1.560 21.302 1.00 65.00 178 ILE A CA 1
ATOM 1264 C C . ILE A 1 178 ? -2.895 -2.401 21.171 1.00 65.00 178 ILE A C 1
ATOM 1266 O O . ILE A 1 178 ? -2.472 -2.985 22.165 1.00 65.00 178 ILE A O 1
ATOM 1270 N N . PRO A 1 179 ? -2.222 -2.386 20.008 1.00 75.50 179 PRO A N 1
ATOM 1271 C CA . PRO A 1 179 ? -0.979 -3.124 19.870 1.00 75.50 179 PRO A CA 1
ATOM 1272 C C . PRO A 1 179 ? 0.062 -2.583 20.856 1.00 75.50 179 PRO A C 1
ATOM 1274 O O . PRO A 1 179 ? 0.274 -1.366 20.992 1.00 75.50 179 PRO A O 1
ATOM 1277 N N . ASP A 1 180 ? 0.715 -3.498 21.567 1.00 75.44 180 ASP A N 1
ATOM 1278 C CA . ASP A 1 180 ? 1.714 -3.192 22.590 1.00 75.44 180 ASP A CA 1
ATOM 1279 C C . ASP A 1 180 ? 2.981 -2.567 21.978 1.00 75.44 180 ASP A C 1
ATOM 1281 O O . ASP A 1 180 ? 3.719 -1.823 22.649 1.00 75.44 180 ASP A O 1
ATOM 1285 N N . VAL A 1 181 ? 3.220 -2.845 20.694 1.00 78.44 181 VAL A N 1
ATOM 1286 C CA . VAL A 1 181 ? 4.336 -2.356 19.883 1.00 78.44 181 VAL A CA 1
ATOM 1287 C C . VAL A 1 181 ? 3.786 -1.666 18.633 1.00 78.44 181 VAL A C 1
ATOM 1289 O O . VAL A 1 181 ? 2.760 -2.046 18.094 1.00 78.44 181 VAL A O 1
ATOM 1292 N N . LEU A 1 182 ? 4.438 -0.583 18.212 1.00 77.25 182 LEU A N 1
ATOM 1293 C CA . LEU A 1 182 ? 4.111 0.140 16.983 1.00 77.25 182 LEU A CA 1
ATOM 1294 C C . LEU A 1 182 ? 5.405 0.402 16.216 1.00 77.25 182 LEU A C 1
ATOM 1296 O O . LEU A 1 182 ? 6.412 0.722 16.874 1.00 77.25 182 LEU A O 1
ATOM 1300 N N . PRO A 1 183 ? 5.355 0.433 14.873 1.00 79.56 183 PRO A N 1
ATOM 1301 C CA . PRO A 1 183 ? 6.538 0.613 14.055 1.00 79.56 183 PRO A CA 1
ATOM 1302 C C . PRO A 1 183 ? 7.188 1.970 14.340 1.00 79.56 183 PRO A C 1
ATOM 1304 O O . PRO A 1 183 ? 6.543 3.024 14.463 1.00 79.56 183 PRO A O 1
ATOM 1307 N N . SER A 1 184 ? 8.509 1.959 14.475 1.00 83.50 184 SER A N 1
ATOM 1308 C CA . SER A 1 184 ? 9.329 3.137 14.746 1.00 83.50 184 SER A CA 1
ATOM 1309 C C . SER A 1 184 ? 9.727 3.902 13.475 1.00 83.50 184 SER A C 1
ATOM 1311 O O . SER A 1 184 ? 10.167 5.062 13.567 1.00 83.50 184 SER A O 1
ATOM 1313 N N . GLY A 1 185 ? 9.571 3.269 12.311 1.00 82.06 185 GLY A N 1
ATOM 1314 C CA . GLY A 1 185 ? 10.070 3.678 11.002 1.00 82.06 185 GLY A CA 1
ATOM 1315 C C . GLY A 1 185 ? 11.594 3.595 10.883 1.00 82.06 185 GLY A C 1
ATOM 1316 O O . GLY A 1 185 ? 12.184 4.419 10.176 1.00 82.06 185 GLY A O 1
ATOM 1317 N N . ASN A 1 186 ? 12.250 2.725 11.653 1.00 84.81 186 ASN A N 1
ATOM 1318 C CA . ASN A 1 186 ? 13.697 2.524 11.590 1.00 84.81 186 ASN A CA 1
ATOM 1319 C C . ASN A 1 186 ? 13.993 1.038 11.465 1.00 84.81 186 ASN A C 1
ATOM 1321 O O . ASN A 1 186 ? 13.532 0.274 12.293 1.00 84.81 186 ASN A O 1
ATOM 1325 N N . ASP A 1 187 ? 14.870 0.698 10.532 1.00 87.00 187 ASP A N 1
ATOM 1326 C CA . ASP A 1 187 ? 15.483 -0.619 10.409 1.00 87.00 187 ASP A CA 1
ATOM 1327 C C . ASP A 1 187 ? 17.011 -0.416 10.436 1.00 87.00 187 ASP A C 1
ATOM 1329 O O . ASP A 1 187 ? 17.609 0.285 9.601 1.00 87.00 187 ASP A O 1
ATOM 1333 N N . THR A 1 188 ? 17.654 -0.917 11.491 1.00 90.31 188 THR A N 1
ATOM 1334 C CA . THR A 1 188 ? 19.081 -0.699 11.746 1.00 90.31 188 THR A CA 1
ATOM 1335 C C . THR A 1 188 ? 19.992 -1.585 10.888 1.00 90.31 188 THR A C 1
ATOM 1337 O O . THR A 1 188 ? 21.127 -1.158 10.596 1.00 90.31 188 THR A O 1
ATOM 1340 N N . ASP A 1 189 ? 19.567 -2.780 10.483 1.00 88.12 189 ASP A N 1
ATOM 1341 C CA . ASP A 1 189 ? 20.373 -3.734 9.711 1.00 88.12 189 ASP A CA 1
ATOM 1342 C C . ASP A 1 189 ? 19.920 -3.977 8.273 1.00 88.12 189 ASP A C 1
ATOM 1344 O O . ASP A 1 189 ? 20.737 -4.488 7.490 1.00 88.12 189 ASP A O 1
ATOM 1348 N N . GLY A 1 190 ? 18.786 -3.413 7.871 1.00 86.88 190 GLY A N 1
ATOM 1349 C CA . GLY A 1 190 ? 18.346 -3.345 6.483 1.00 86.88 190 GLY A CA 1
ATOM 1350 C C . GLY A 1 190 ? 17.800 -4.676 5.991 1.00 86.88 190 GLY A C 1
ATOM 1351 O O . GLY A 1 190 ? 18.175 -5.067 4.878 1.00 86.88 190 GLY A O 1
ATOM 1352 N N . ASP A 1 191 ? 17.080 -5.405 6.839 1.00 84.38 191 ASP A N 1
ATOM 1353 C CA . ASP A 1 191 ? 16.497 -6.706 6.521 1.00 84.38 191 ASP A CA 1
ATOM 1354 C C . ASP A 1 191 ? 14.967 -6.718 6.432 1.00 84.38 191 ASP A C 1
ATOM 1356 O O . ASP A 1 191 ? 14.446 -7.782 6.112 1.00 84.38 191 ASP A O 1
ATOM 1360 N N . GLY A 1 192 ? 14.303 -5.566 6.604 1.00 85.81 192 GLY A N 1
ATOM 1361 C CA . GLY A 1 192 ? 12.858 -5.411 6.376 1.00 85.81 192 GLY A CA 1
ATOM 1362 C C . GLY A 1 192 ? 12.050 -5.172 7.641 1.00 85.81 192 GLY A C 1
ATOM 1363 O O . GLY A 1 192 ? 11.042 -4.473 7.636 1.00 85.81 192 GLY A O 1
ATOM 1364 N N . ILE A 1 193 ? 12.557 -5.659 8.774 1.00 86.94 193 ILE A N 1
ATOM 1365 C CA . ILE A 1 193 ? 11.813 -5.645 10.031 1.00 86.94 193 ILE A CA 1
ATOM 1366 C C . ILE A 1 193 ? 12.102 -4.346 10.787 1.00 86.94 193 ILE A C 1
ATOM 1368 O O . ILE A 1 193 ? 13.256 -3.975 11.034 1.00 86.94 193 ILE A O 1
ATOM 1372 N N . ASP A 1 194 ? 11.057 -3.642 11.223 1.00 87.62 194 ASP A N 1
ATOM 1373 C CA . ASP A 1 194 ? 11.243 -2.444 12.040 1.00 87.62 194 ASP A CA 1
ATOM 1374 C C . ASP A 1 194 ? 11.921 -2.766 13.390 1.00 87.62 194 ASP A C 1
ATOM 1376 O O . ASP A 1 194 ? 11.540 -3.689 14.105 1.00 87.62 194 ASP A O 1
ATOM 1380 N N . ASP A 1 195 ? 12.864 -1.920 13.821 1.00 85.69 195 ASP A N 1
ATOM 1381 C CA . ASP A 1 195 ? 13.614 -2.004 15.090 1.00 85.69 195 ASP A CA 1
ATOM 1382 C C . ASP A 1 195 ? 12.709 -2.171 16.340 1.00 85.69 195 ASP A C 1
ATOM 1384 O O . ASP A 1 195 ? 13.189 -2.523 17.426 1.00 85.69 195 ASP A O 1
ATOM 1388 N N . SER A 1 196 ? 11.424 -1.800 16.259 1.00 85.75 196 SER A N 1
ATOM 1389 C CA . SER A 1 196 ? 10.446 -2.011 17.334 1.00 85.75 196 SER A CA 1
ATOM 1390 C C . SER A 1 196 ? 10.013 -3.472 17.473 1.00 85.75 196 SER A C 1
ATOM 1392 O O . SER A 1 196 ? 9.828 -3.914 18.612 1.00 85.75 196 SER A O 1
ATOM 1394 N N . TYR A 1 197 ? 9.942 -4.195 16.357 1.00 83.81 197 TYR A N 1
ATOM 1395 C CA . TYR A 1 197 ? 9.652 -5.624 16.255 1.00 83.81 197 TYR A CA 1
ATOM 1396 C C . TYR A 1 197 ? 10.934 -6.466 16.274 1.00 83.81 197 TYR A C 1
ATOM 1398 O O . TYR A 1 197 ? 10.921 -7.578 16.795 1.00 83.81 197 TYR A O 1
ATOM 1406 N N . ASP A 1 198 ? 12.074 -5.896 15.858 1.00 85.06 198 ASP A N 1
ATOM 1407 C CA . ASP A 1 198 ? 13.387 -6.542 15.911 1.00 85.06 198 ASP A CA 1
ATOM 1408 C C . ASP A 1 198 ? 14.356 -5.915 16.946 1.00 85.06 198 ASP A C 1
ATOM 1410 O O . ASP A 1 198 ? 15.270 -5.142 16.627 1.00 85.06 198 ASP A O 1
ATOM 1414 N N . PRO A 1 199 ? 14.234 -6.266 18.241 1.00 79.69 199 PRO A N 1
ATOM 1415 C CA . PRO A 1 199 ? 15.144 -5.773 19.267 1.00 79.69 199 PRO A CA 1
ATOM 1416 C C . PRO A 1 199 ? 16.551 -6.396 19.213 1.00 79.69 199 PRO A C 1
ATOM 1418 O O . PRO A 1 199 ? 17.422 -5.950 19.984 1.00 79.69 199 PRO A O 1
ATOM 1421 N N . ASP A 1 200 ? 16.782 -7.450 18.419 1.00 82.19 200 ASP A N 1
ATOM 1422 C CA . ASP A 1 200 ? 18.060 -8.167 18.359 1.00 82.19 200 ASP A CA 1
ATOM 1423 C C . ASP A 1 200 ? 18.809 -8.083 17.019 1.00 82.19 200 ASP A C 1
ATOM 1425 O O . ASP A 1 200 ? 20.001 -8.442 16.998 1.00 82.19 200 ASP A O 1
ATOM 1429 N N . ASN A 1 201 ? 18.194 -7.452 16.012 1.00 81.81 201 ASN A N 1
ATOM 1430 C CA . ASN A 1 201 ? 18.700 -7.248 14.653 1.00 81.81 201 ASN A CA 1
ATOM 1431 C C . ASN A 1 201 ? 19.065 -8.598 14.021 1.00 81.81 201 ASN A C 1
ATOM 1433 O O . ASN A 1 201 ? 20.240 -8.897 13.742 1.00 81.81 201 ASN A O 1
ATOM 1437 N N . GLY A 1 202 ? 18.083 -9.490 14.009 1.00 77.31 202 GLY A N 1
ATOM 1438 C CA . GLY A 1 202 ? 18.225 -10.888 13.640 1.00 77.31 202 GLY A CA 1
ATOM 1439 C C . GLY A 1 202 ? 16.934 -11.592 13.232 1.00 77.31 202 GLY A C 1
ATOM 1440 O O . GLY A 1 202 ? 17.039 -12.782 12.901 1.00 77.31 202 GLY A O 1
ATOM 1441 N N . GLY A 1 203 ? 15.785 -10.904 13.255 1.00 70.81 203 GLY A N 1
ATOM 1442 C CA . GLY A 1 203 ? 14.480 -11.434 12.854 1.00 70.81 203 GLY A CA 1
ATOM 1443 C C . GLY A 1 203 ? 13.982 -12.602 13.706 1.00 70.81 203 GLY A C 1
ATOM 1444 O O . GLY A 1 203 ? 13.536 -13.616 13.165 1.00 70.81 203 GLY A O 1
ATOM 1445 N N . ASP A 1 204 ? 14.142 -12.535 15.034 1.00 67.31 204 ASP A N 1
ATOM 1446 C CA . ASP A 1 204 ? 13.586 -13.560 15.931 1.00 67.31 204 ASP A CA 1
ATOM 1447 C C . ASP A 1 204 ? 12.083 -13.267 16.165 1.00 67.31 204 ASP A C 1
ATOM 1449 O O . ASP A 1 204 ? 11.754 -12.175 16.629 1.00 67.31 204 ASP A O 1
ATOM 1453 N N . PRO A 1 205 ? 11.178 -14.223 15.890 1.00 58.84 205 PRO A N 1
ATOM 1454 C CA . PRO A 1 205 ? 9.735 -13.993 15.915 1.00 58.84 205 PRO A CA 1
ATOM 1455 C C . PRO A 1 205 ? 9.211 -13.625 17.307 1.00 58.84 205 PRO A C 1
ATOM 1457 O O . PRO A 1 205 ? 9.681 -14.141 18.334 1.00 58.84 205 PRO A O 1
ATOM 1460 N N . VAL A 1 206 ? 8.207 -12.747 17.322 1.00 64.50 206 VAL A N 1
ATOM 1461 C CA . VAL A 1 206 ? 7.413 -12.408 18.509 1.00 64.50 206 VAL A CA 1
ATOM 1462 C C . VAL A 1 206 ? 6.511 -13.606 18.860 1.00 64.50 206 VAL A C 1
ATOM 1464 O O . VAL A 1 206 ? 6.222 -14.453 18.016 1.00 64.50 206 VAL A O 1
ATOM 1467 N N . ASP A 1 207 ? 6.137 -13.762 20.137 1.00 75.50 207 ASP A N 1
ATOM 1468 C CA . ASP A 1 207 ? 5.096 -14.738 20.490 1.00 75.50 207 ASP A CA 1
ATOM 1469 C C . ASP A 1 207 ? 3.785 -14.248 19.844 1.00 75.50 207 ASP A C 1
ATOM 1471 O O . ASP A 1 207 ? 3.312 -13.175 20.193 1.00 75.50 207 ASP A O 1
ATOM 1475 N N . ILE A 1 208 ? 3.235 -15.022 18.909 1.00 85.75 208 ILE A N 1
ATOM 1476 C CA . ILE A 1 208 ? 1.999 -14.695 18.187 1.00 85.75 208 ILE A CA 1
ATOM 1477 C C . ILE A 1 208 ? 0.778 -15.101 19.040 1.00 85.75 208 ILE A C 1
ATOM 1479 O O . ILE A 1 208 ? 0.762 -16.245 19.528 1.00 85.75 208 ILE A O 1
ATOM 1483 N N . PRO A 1 209 ? -0.215 -14.213 19.239 1.00 87.44 209 PRO A N 1
ATOM 1484 C CA . PRO A 1 209 ? -1.472 -14.534 19.921 1.00 87.44 209 PRO A CA 1
ATOM 1485 C C . PRO A 1 209 ? -2.281 -15.677 19.268 1.00 87.44 209 PRO A C 1
ATOM 1487 O O . PRO A 1 209 ? -2.186 -15.930 18.072 1.00 87.44 209 PRO A O 1
ATOM 1490 N N . ASP A 1 210 ? -2.975 -16.435 20.123 1.00 89.31 210 ASP A N 1
ATOM 1491 C CA . ASP A 1 210 ? -3.846 -17.593 19.819 1.00 89.31 210 ASP A CA 1
ATOM 1492 C C . ASP A 1 210 ? -4.797 -17.726 21.026 1.00 89.31 210 ASP A C 1
ATOM 1494 O O . ASP A 1 210 ? -4.481 -18.369 22.048 1.00 89.31 210 ASP A O 1
ATOM 1498 N N . SER A 1 211 ? -5.883 -16.962 20.979 1.00 86.25 211 SER A N 1
ATOM 1499 C CA . SER A 1 211 ? -6.738 -16.605 22.109 1.00 86.25 211 SER A CA 1
ATOM 1500 C C . SER A 1 211 ? -7.530 -17.796 22.649 1.00 86.25 211 SER A C 1
ATOM 1502 O O . SER A 1 211 ? -7.600 -18.007 23.877 1.00 86.25 211 SER A O 1
ATOM 1504 N N . ASP A 1 212 ? -8.044 -18.658 21.776 1.00 83.62 212 ASP A N 1
ATOM 1505 C CA . ASP A 1 212 ? -8.764 -19.869 22.163 1.00 83.62 212 ASP A CA 1
ATOM 1506 C C . ASP A 1 212 ? -7.876 -21.134 22.266 1.00 83.62 212 ASP A C 1
ATOM 1508 O O . ASP A 1 212 ? -8.241 -22.124 22.937 1.00 83.62 212 ASP A O 1
ATOM 1512 N N . GLY A 1 213 ? -6.664 -21.094 21.705 1.00 90.69 213 GLY A N 1
ATOM 1513 C CA . GLY A 1 213 ? -5.696 -22.182 21.724 1.00 90.69 213 GLY A CA 1
ATOM 1514 C C . GLY A 1 213 ? -6.007 -23.317 20.748 1.00 90.69 213 GLY A C 1
ATOM 1515 O O . GLY A 1 213 ? -5.642 -24.476 21.045 1.00 90.69 213 GLY A O 1
ATOM 1516 N N . ASP A 1 214 ? -6.729 -23.063 19.657 1.00 90.81 214 ASP A N 1
ATOM 1517 C CA . ASP A 1 214 ? -7.025 -24.057 18.626 1.00 90.81 214 ASP A CA 1
ATOM 1518 C C . ASP A 1 214 ? -5.855 -24.288 17.651 1.00 90.81 214 ASP A C 1
ATOM 1520 O O . ASP A 1 214 ? -5.739 -25.384 17.065 1.00 90.81 214 ASP A O 1
ATOM 1524 N N . GLY A 1 215 ? -4.906 -23.347 17.636 1.00 92.00 215 GLY A N 1
ATOM 1525 C CA . GLY A 1 215 ? -3.679 -23.367 16.855 1.00 92.00 215 GLY A CA 1
ATOM 1526 C C . GLY A 1 215 ? -3.754 -22.639 15.514 1.00 92.00 215 GLY A C 1
ATOM 1527 O O . GLY A 1 215 ? -2.842 -22.860 14.706 1.00 92.00 215 GLY A O 1
ATOM 1528 N N . ILE A 1 216 ? -4.808 -21.864 15.268 1.00 92.19 216 ILE A N 1
ATOM 1529 C CA . ILE A 1 216 ? -4.861 -20.772 14.296 1.00 92.19 216 ILE A CA 1
ATOM 1530 C C . ILE A 1 216 ? -4.537 -19.478 15.070 1.00 92.19 216 ILE A C 1
ATOM 1532 O O . ILE A 1 216 ? -5.062 -19.300 16.162 1.00 92.19 216 ILE A O 1
ATOM 1536 N N . PRO A 1 217 ? -3.579 -18.658 14.610 1.00 92.88 217 PRO A N 1
ATOM 1537 C CA . PRO A 1 217 ? -3.329 -17.347 15.206 1.00 92.88 217 PRO A CA 1
ATOM 1538 C C . PRO A 1 217 ? -4.512 -16.395 15.066 1.00 92.88 217 PRO A C 1
ATOM 1540 O O . PRO A 1 217 ? -5.234 -16.516 14.082 1.00 92.88 217 PRO A O 1
ATOM 1543 N N . ASP A 1 218 ? -4.598 -15.418 15.971 1.00 91.00 218 ASP A N 1
ATOM 1544 C CA . ASP A 1 218 ? -5.725 -14.475 16.026 1.00 91.00 218 ASP A CA 1
ATOM 1545 C C . ASP A 1 218 ? -5.931 -13.742 14.674 1.00 91.00 218 ASP A C 1
ATOM 1547 O O . ASP A 1 218 ? -6.969 -13.859 14.046 1.00 91.00 218 ASP A O 1
ATOM 1551 N N . TYR A 1 219 ? -4.865 -13.189 14.077 1.00 92.56 219 TYR A N 1
ATOM 1552 C CA . TYR A 1 219 ? -4.914 -12.531 12.750 1.00 92.56 219 TYR A CA 1
ATOM 1553 C C . TYR A 1 219 ? -5.340 -13.440 11.563 1.00 92.56 219 TYR A C 1
ATOM 1555 O O . TYR A 1 219 ? -5.425 -12.998 10.422 1.00 92.56 219 TYR A O 1
ATOM 1563 N N . GLN A 1 220 ? -5.545 -14.746 11.781 1.00 95.56 220 GLN A N 1
ATOM 1564 C CA . GLN A 1 220 ? -6.039 -15.700 10.778 1.00 95.56 220 GLN A CA 1
ATOM 1565 C C . GLN A 1 220 ? -7.342 -16.402 11.210 1.00 95.56 220 GLN A C 1
ATOM 1567 O O . GLN A 1 220 ? -7.759 -17.358 10.529 1.00 95.56 220 GLN A O 1
ATOM 1572 N N . ASP A 1 221 ? -7.964 -16.014 12.329 1.00 93.38 221 ASP A N 1
ATOM 1573 C CA . ASP A 1 221 ? -9.149 -16.670 12.884 1.00 93.38 221 ASP A CA 1
ATOM 1574 C C . ASP A 1 221 ? -10.354 -15.736 13.067 1.00 93.38 221 ASP A C 1
ATOM 1576 O O . ASP A 1 221 ? -10.556 -15.068 14.064 1.00 93.38 221 ASP A O 1
ATOM 1580 N N . THR A 1 222 ? -11.315 -15.881 12.160 1.00 91.81 222 THR A N 1
ATOM 1581 C CA . THR A 1 222 ? -12.553 -15.085 12.172 1.00 91.81 222 THR A CA 1
ATOM 1582 C C . THR A 1 222 ? -13.439 -15.214 13.432 1.00 91.81 222 THR A C 1
ATOM 1584 O O . THR A 1 222 ? -14.513 -14.614 13.449 1.00 91.81 222 THR A O 1
ATOM 1587 N N . ASP A 1 223 ? -13.107 -16.083 14.398 1.00 85.94 223 ASP A N 1
ATOM 1588 C CA . ASP A 1 223 ? -13.785 -16.319 15.695 1.00 85.94 223 ASP A CA 1
ATOM 1589 C C . ASP A 1 223 ? -12.725 -16.691 16.762 1.00 85.94 223 ASP A C 1
ATOM 1591 O O . ASP A 1 223 ? -12.726 -17.807 17.298 1.00 85.94 223 ASP A O 1
ATOM 1595 N N . ASP A 1 224 ? -11.818 -15.750 17.040 1.00 85.94 224 ASP A N 1
ATOM 1596 C CA . ASP A 1 224 ? -10.612 -15.859 17.887 1.00 85.94 224 ASP A CA 1
ATOM 1597 C C . ASP A 1 224 ? -10.796 -16.463 19.280 1.00 85.94 224 ASP A C 1
ATOM 1599 O O . ASP A 1 224 ? -9.870 -17.032 19.873 1.00 85.94 224 ASP A O 1
ATOM 1603 N N . ASP A 1 225 ? -11.985 -16.318 19.864 1.00 81.81 225 ASP A N 1
ATOM 1604 C CA . ASP A 1 225 ? -12.308 -16.837 21.193 1.00 81.81 225 ASP A CA 1
ATOM 1605 C C . ASP A 1 225 ? -13.199 -18.103 21.144 1.00 81.81 225 ASP A C 1
ATOM 1607 O O . ASP A 1 225 ? -13.417 -18.792 22.164 1.00 81.81 225 ASP A O 1
ATOM 1611 N N . ASN A 1 226 ? -13.637 -18.466 19.933 1.00 85.31 226 ASN A N 1
ATOM 1612 C CA . ASN A 1 226 ? -14.455 -19.616 19.572 1.00 85.31 226 ASN A CA 1
ATOM 1613 C C . ASN A 1 226 ? -15.772 -19.702 20.372 1.00 85.31 226 ASN A C 1
ATOM 1615 O O . ASN A 1 226 ? -16.261 -20.802 20.725 1.00 85.31 226 ASN A O 1
ATOM 1619 N N . ASP A 1 227 ? -16.378 -18.557 20.700 1.00 77.50 227 ASP A N 1
ATOM 1620 C CA . ASP A 1 227 ? -17.689 -18.486 21.345 1.00 77.50 227 ASP A CA 1
ATOM 1621 C C . ASP A 1 227 ? -18.858 -18.745 20.369 1.00 77.50 227 ASP A C 1
ATOM 1623 O O . ASP A 1 227 ? -19.965 -19.150 20.792 1.00 77.50 227 ASP A O 1
ATOM 1627 N N . GLY A 1 228 ? -18.579 -18.662 19.064 1.00 81.75 228 GLY A N 1
ATOM 1628 C CA . GLY A 1 228 ? -19.515 -18.879 17.968 1.00 81.75 228 GLY A CA 1
ATOM 1629 C C . GLY A 1 228 ? -20.155 -17.608 17.406 1.00 81.75 228 GLY A C 1
ATOM 1630 O O . GLY A 1 228 ? -21.246 -17.726 16.809 1.00 81.75 228 GLY A O 1
ATOM 1631 N N . ILE A 1 229 ? -19.543 -16.447 17.624 1.00 74.00 229 ILE A N 1
ATOM 1632 C CA . ILE A 1 229 ? -19.818 -15.160 16.987 1.00 74.00 229 ILE A CA 1
ATOM 1633 C C . ILE A 1 229 ? -18.527 -14.732 16.287 1.00 74.00 229 ILE A C 1
ATOM 1635 O O . ILE A 1 229 ? -17.513 -14.598 16.937 1.00 74.00 229 ILE A O 1
ATOM 1639 N N . ASP A 1 230 ? -18.583 -14.516 14.972 1.00 82.00 230 ASP A N 1
ATOM 1640 C CA . ASP A 1 230 ? -17.410 -14.044 14.232 1.00 82.00 230 ASP A CA 1
ATOM 1641 C C . ASP A 1 230 ? -16.922 -12.699 14.831 1.00 82.00 230 ASP A C 1
ATOM 1643 O O . ASP A 1 230 ? -17.777 -11.847 15.106 1.00 82.00 230 ASP A O 1
ATOM 1647 N N . THR A 1 231 ? -15.611 -12.474 14.976 1.00 78.81 231 THR A N 1
ATOM 1648 C CA . THR A 1 231 ? -14.992 -11.283 15.607 1.00 78.81 231 THR A CA 1
ATOM 1649 C C . THR A 1 231 ? -15.586 -9.975 15.068 1.00 78.81 231 THR A C 1
ATOM 1651 O O . THR A 1 231 ? -15.951 -9.055 15.804 1.00 78.81 231 THR A O 1
ATOM 1654 N N . MET A 1 232 ? -15.843 -9.919 13.755 1.00 77.38 232 MET A N 1
ATOM 1655 C CA . MET A 1 232 ? -16.470 -8.768 13.089 1.00 77.38 232 MET A CA 1
ATOM 1656 C C . MET A 1 232 ? -17.876 -8.401 13.597 1.00 77.38 232 MET A C 1
ATOM 1658 O O . MET A 1 232 ? -18.368 -7.281 13.404 1.00 77.38 232 MET A O 1
ATOM 1662 N N . ASP A 1 233 ? -18.585 -9.397 14.122 1.00 71.75 233 ASP A N 1
ATOM 1663 C CA . ASP A 1 233 ? -19.983 -9.364 14.546 1.00 71.75 233 ASP A CA 1
ATOM 1664 C C . ASP A 1 233 ? -20.124 -9.333 16.081 1.00 71.75 233 ASP A C 1
ATOM 1666 O O . ASP A 1 233 ? -21.251 -9.194 16.588 1.00 71.75 233 ASP A O 1
ATOM 1670 N N . GLU A 1 234 ? -19.015 -9.421 16.813 1.00 67.31 234 GLU A N 1
ATOM 1671 C CA . GLU A 1 234 ? -18.966 -9.294 18.262 1.00 67.31 234 GLU A CA 1
ATOM 1672 C C . GLU A 1 234 ? -19.311 -7.863 18.680 1.00 67.31 234 GLU A C 1
ATOM 1674 O O . GLU A 1 234 ? -18.902 -6.865 18.087 1.00 67.31 234 GLU A O 1
ATOM 1679 N N . GLY A 1 235 ? -20.191 -7.721 19.671 1.00 52.44 235 GLY A N 1
ATOM 1680 C CA . GLY A 1 235 ? -20.606 -6.398 20.112 1.00 52.44 235 GLY A CA 1
ATOM 1681 C C . GLY A 1 235 ? -21.425 -6.406 21.395 1.00 52.44 235 GLY A C 1
ATOM 1682 O O . GLY A 1 235 ? -21.986 -7.411 21.829 1.00 52.44 235 GLY A O 1
ATOM 1683 N N . PRO A 1 236 ? -21.608 -5.247 22.052 1.00 40.38 236 PRO A N 1
ATOM 1684 C CA . PRO A 1 236 ? -22.197 -5.225 23.381 1.00 40.38 236 PRO A CA 1
ATOM 1685 C C . PRO A 1 236 ? -23.654 -5.717 23.395 1.00 40.38 236 PRO A C 1
ATOM 1687 O O . PRO A 1 236 ? -24.594 -4.987 23.055 1.00 40.38 236 PRO A O 1
ATOM 1690 N N . GLY A 1 237 ? -23.871 -6.913 23.951 1.00 42.41 237 GLY A N 1
ATOM 1691 C CA . GLY A 1 237 ? -25.193 -7.436 24.314 1.00 42.41 237 GLY A CA 1
ATOM 1692 C C . GLY A 1 237 ? -25.779 -8.509 23.392 1.00 42.41 237 GLY A C 1
ATOM 1693 O O . GLY A 1 237 ? -26.988 -8.768 23.485 1.00 42.41 237 GLY A O 1
ATOM 1694 N N . ASP A 1 238 ? -24.958 -9.133 22.558 1.00 51.25 238 ASP A N 1
ATOM 1695 C CA . ASP A 1 238 ? -25.227 -10.400 21.858 1.00 51.25 238 ASP A CA 1
ATOM 1696 C C . ASP A 1 238 ? -25.361 -11.613 22.803 1.00 51.25 238 ASP A C 1
ATOM 1698 O O . ASP A 1 238 ? -26.163 -12.516 22.541 1.00 51.25 238 ASP A O 1
ATOM 1702 N N . GLY A 1 239 ? -24.734 -11.567 23.979 1.00 46.75 239 GLY A N 1
ATOM 1703 C CA . GLY A 1 239 ? -24.806 -12.616 24.991 1.00 46.75 239 GLY A CA 1
ATOM 1704 C C . GLY A 1 239 ? -23.468 -13.237 25.367 1.00 46.75 239 GLY A C 1
ATOM 1705 O O . GLY A 1 239 ? -23.506 -14.148 26.207 1.00 46.75 239 GLY A O 1
ATOM 1706 N N . ASP A 1 240 ? -22.367 -12.727 24.826 1.00 50.62 240 ASP A N 1
ATOM 1707 C CA . ASP A 1 240 ? -21.012 -13.149 25.148 1.00 50.62 240 ASP A CA 1
ATOM 1708 C C . ASP A 1 240 ? -20.544 -12.652 26.557 1.00 50.62 240 ASP A C 1
ATOM 1710 O O . ASP A 1 240 ? -20.872 -11.535 26.999 1.00 50.62 240 ASP A O 1
ATOM 1714 N N . PRO A 1 241 ? -19.947 -13.528 27.399 1.00 44.78 241 PRO A N 1
ATOM 1715 C CA . PRO A 1 241 ? -19.258 -13.169 28.639 1.00 44.78 241 PRO A CA 1
ATOM 1716 C C . PRO A 1 241 ? -17.775 -12.723 28.541 1.00 44.78 241 PRO A C 1
ATOM 1718 O O . PRO A 1 241 ? -17.263 -12.345 29.611 1.00 44.78 241 PRO A O 1
ATOM 1721 N N . THR A 1 242 ? -17.094 -12.781 27.394 1.00 47.28 242 THR A N 1
ATOM 1722 C CA . THR A 1 242 ? -15.679 -12.407 27.168 1.00 47.28 242 THR A CA 1
ATOM 1723 C C . THR A 1 242 ? -15.558 -11.050 26.470 1.00 47.28 242 THR A C 1
ATOM 1725 O O . THR A 1 242 ? -15.205 -10.922 25.330 1.00 47.28 242 THR A O 1
ATOM 1728 N N . THR A 1 243 ? -15.782 -9.965 27.216 1.00 43.94 243 THR A N 1
ATOM 1729 C CA . THR A 1 243 ? -15.794 -8.584 26.688 1.00 43.94 243 THR A CA 1
ATOM 1730 C C . THR A 1 243 ? -14.406 -7.990 26.360 1.00 43.94 243 THR A C 1
ATOM 1732 O O . THR A 1 243 ? -14.121 -6.885 26.847 1.00 43.94 243 THR A O 1
ATOM 1735 N N . ASN A 1 244 ? -13.521 -8.710 25.678 1.00 47.09 244 ASN A N 1
ATOM 1736 C CA . ASN A 1 244 ? -12.165 -8.230 25.385 1.00 47.09 244 ASN A CA 1
ATOM 1737 C C . ASN A 1 244 ? -11.983 -7.774 23.924 1.00 47.09 244 ASN A C 1
ATOM 1739 O O . ASN A 1 244 ? -11.015 -7.076 23.646 1.00 47.09 244 ASN A O 1
ATOM 1743 N N . ASP A 1 245 ? -12.975 -8.010 23.077 1.00 49.62 245 ASP A N 1
ATOM 1744 C CA . ASP A 1 245 ? -12.994 -7.812 21.629 1.00 49.62 245 ASP A CA 1
ATOM 1745 C C . ASP A 1 245 ? -14.266 -7.046 21.174 1.00 49.62 245 ASP A C 1
ATOM 1747 O O . ASP A 1 245 ? -15.296 -6.950 21.855 1.00 49.62 245 ASP A O 1
ATOM 1751 N N . ALA A 1 246 ? -14.095 -6.300 20.077 1.00 50.31 246 ALA A N 1
ATOM 1752 C CA . ALA A 1 246 ? -15.105 -5.666 19.213 1.00 50.31 246 ALA A CA 1
ATOM 1753 C C . ALA A 1 246 ? -16.324 -4.904 19.811 1.00 50.31 246 ALA A C 1
ATOM 1755 O O . ALA A 1 246 ? -17.426 -4.864 19.265 1.00 50.31 246 ALA A O 1
ATOM 1756 N N . LEU A 1 247 ? -16.172 -4.120 20.880 1.00 49.28 247 LEU A N 1
ATOM 1757 C CA . LEU A 1 247 ? -17.247 -3.203 21.308 1.00 49.28 247 LEU A CA 1
ATOM 1758 C C . LEU A 1 247 ? -17.577 -2.148 20.201 1.00 49.28 247 LEU A C 1
ATOM 1760 O O . LEU A 1 247 ? -16.830 -1.210 20.117 1.00 49.28 247 LEU A O 1
ATOM 1764 N N . ASP A 1 248 ? -18.651 -2.177 19.386 1.00 51.62 248 ASP A N 1
ATOM 1765 C CA . ASP A 1 248 ? -19.054 -1.020 18.508 1.00 51.62 248 ASP A CA 1
ATOM 1766 C C . ASP A 1 248 ? -20.240 -0.227 19.111 1.00 51.62 248 ASP A C 1
ATOM 1768 O O . ASP A 1 248 ? -21.429 -0.451 18.837 1.00 51.62 248 ASP A O 1
ATOM 1772 N N . THR A 1 249 ? -19.938 0.746 19.972 1.00 54.94 249 THR A N 1
ATOM 1773 C CA . THR A 1 249 ? -20.910 1.571 20.708 1.00 54.94 249 THR A CA 1
ATOM 1774 C C . THR A 1 249 ? -21.769 2.453 19.796 1.00 54.94 249 THR A C 1
ATOM 1776 O O . THR A 1 249 ? -22.861 2.879 20.215 1.00 54.94 249 THR A O 1
ATOM 1779 N N . ASN A 1 250 ? -21.331 2.778 18.573 1.00 51.78 250 ASN A N 1
ATOM 1780 C CA . ASN A 1 250 ? -22.022 3.753 17.723 1.00 51.78 250 ASN A CA 1
ATOM 1781 C C . ASN A 1 250 ? -22.625 3.185 16.421 1.00 51.78 250 ASN A C 1
ATOM 1783 O O . ASN A 1 250 ? -23.468 3.862 15.810 1.00 51.78 250 ASN A O 1
ATOM 1787 N N . GLY A 1 251 ? -22.346 1.921 16.100 1.00 46.12 251 GLY A N 1
ATOM 1788 C CA . GLY A 1 251 ? -22.957 1.145 15.024 1.00 46.12 251 GLY A CA 1
ATOM 1789 C C . GLY A 1 251 ? -22.538 1.615 13.635 1.00 46.12 251 GLY A C 1
ATOM 1790 O O . GLY A 1 251 ? -23.382 1.631 12.725 1.00 46.12 251 GLY A O 1
ATOM 1791 N N . ASN A 1 252 ? -21.308 2.111 13.491 1.00 49.88 252 ASN A N 1
ATOM 1792 C CA . ASN A 1 252 ? -20.744 2.555 12.215 1.00 49.88 252 ASN A CA 1
ATOM 1793 C C . ASN A 1 252 ? -19.894 1.475 11.526 1.00 49.88 252 ASN A C 1
ATOM 1795 O O . ASN A 1 252 ? -19.509 1.717 10.379 1.00 49.88 252 ASN A O 1
ATOM 1799 N N . GLY A 1 253 ? -19.696 0.315 12.162 1.00 46.03 253 GLY A N 1
ATOM 1800 C CA . GLY A 1 253 ? -18.869 -0.773 11.645 1.00 46.03 253 GLY A CA 1
ATOM 1801 C C . GLY A 1 253 ? -17.371 -0.543 11.843 1.00 46.03 253 GLY A C 1
ATOM 1802 O O . GLY A 1 253 ? -16.601 -1.013 11.019 1.00 46.03 253 GLY A O 1
ATOM 1803 N N . ILE A 1 254 ? -16.980 0.245 12.852 1.00 49.84 254 ILE A N 1
ATOM 1804 C CA . ILE A 1 254 ? -15.603 0.380 13.344 1.00 49.84 254 ILE A CA 1
ATOM 1805 C C . ILE A 1 254 ? -15.645 0.036 14.843 1.00 49.84 254 ILE A C 1
ATOM 1807 O O . ILE A 1 254 ? -16.393 0.696 15.571 1.00 49.84 254 ILE A O 1
ATOM 1811 N N . PRO A 1 255 ? -14.874 -0.952 15.323 1.00 55.75 255 PRO A N 1
ATOM 1812 C CA . PRO A 1 255 ? -14.800 -1.263 16.747 1.00 55.75 255 PRO A CA 1
ATOM 1813 C C . PRO A 1 255 ? -14.359 -0.066 17.608 1.00 55.75 255 PRO A C 1
ATOM 1815 O O . PRO A 1 255 ? -13.569 0.776 17.183 1.00 55.75 255 PRO A O 1
ATOM 1818 N N . ASP A 1 256 ? -14.831 0.017 18.853 1.00 53.62 256 ASP A N 1
ATOM 1819 C CA . ASP A 1 256 ? -14.642 1.160 19.761 1.00 53.62 256 ASP A CA 1
ATOM 1820 C C . ASP A 1 256 ? -13.162 1.480 20.023 1.00 53.62 256 ASP A C 1
ATOM 1822 O O . ASP A 1 256 ? -12.812 2.631 20.299 1.00 53.62 256 ASP A O 1
ATOM 1826 N N . TYR A 1 257 ? -12.284 0.482 19.949 1.00 50.38 257 TYR A N 1
ATOM 1827 C CA . TYR A 1 257 ? -10.844 0.664 20.135 1.00 50.38 257 TYR A CA 1
ATOM 1828 C C . TYR A 1 257 ? -10.167 1.325 18.915 1.00 50.38 257 TYR A C 1
ATOM 1830 O O . TYR A 1 257 ? -9.204 2.074 19.091 1.00 50.38 257 TYR A O 1
ATOM 1838 N N . LEU A 1 258 ? -10.738 1.183 17.710 1.00 39.84 258 LEU A N 1
ATOM 1839 C CA . LEU A 1 258 ? -10.335 1.879 16.474 1.00 39.84 258 LEU A CA 1
ATOM 1840 C C . LEU A 1 258 ? -11.147 3.156 16.209 1.00 39.84 258 LEU A C 1
ATOM 1842 O O . LEU A 1 258 ? -10.766 4.017 15.405 1.00 39.84 258 LEU A O 1
ATOM 1846 N N . ASP A 1 259 ? -12.261 3.326 16.914 1.00 49.47 259 ASP A N 1
ATOM 1847 C CA . ASP A 1 259 ? -13.159 4.452 16.746 1.00 49.47 259 ASP A CA 1
ATOM 1848 C C . ASP A 1 259 ? -12.842 5.596 17.732 1.00 49.47 259 ASP A C 1
ATOM 1850 O O . ASP A 1 259 ? -13.281 5.670 18.884 1.00 49.47 259 ASP A O 1
ATOM 1854 N N . SER A 1 260 ? -12.100 6.590 17.239 1.00 44.81 260 SER A N 1
ATOM 1855 C CA . SER A 1 260 ? -11.796 7.822 17.988 1.00 44.81 260 SER A CA 1
ATOM 1856 C C . SER A 1 260 ? -13.031 8.652 18.413 1.00 44.81 260 SER A C 1
ATOM 1858 O O . SER A 1 260 ? -12.906 9.573 19.231 1.00 44.81 260 SER A O 1
ATOM 1860 N N . ASP A 1 261 ? -14.224 8.339 17.894 1.00 47.91 261 ASP A N 1
ATOM 1861 C CA . ASP A 1 261 ? -15.513 8.970 18.193 1.00 47.91 261 ASP A CA 1
ATOM 1862 C C . ASP A 1 261 ? -16.350 8.210 19.247 1.00 47.91 261 ASP A C 1
ATOM 1864 O O . ASP A 1 261 ? -17.497 8.596 19.514 1.00 47.91 261 ASP A O 1
ATOM 1868 N N . THR A 1 262 ? -15.779 7.225 19.951 1.00 48.09 262 THR A N 1
ATOM 1869 C CA . THR A 1 262 ? -16.413 6.419 21.027 1.00 48.09 262 THR A CA 1
ATOM 1870 C C . THR A 1 262 ? -16.984 7.161 22.227 1.00 48.09 262 THR A C 1
ATOM 1872 O O . THR A 1 262 ? -17.623 6.589 23.115 1.00 48.09 262 THR A O 1
ATOM 1875 N N . ASN A 1 263 ? -16.876 8.484 22.251 1.00 53.34 263 ASN A N 1
ATOM 1876 C CA . ASN A 1 263 ? -17.789 9.289 23.043 1.00 53.34 263 ASN A CA 1
ATOM 1877 C C . ASN A 1 263 ? -18.137 10.562 22.273 1.00 53.34 263 ASN A C 1
ATOM 1879 O O . ASN A 1 263 ? -17.528 11.610 22.535 1.00 53.34 263 ASN A O 1
ATOM 1883 N N . PRO A 1 264 ? -19.114 10.519 21.338 1.00 61.50 264 PRO A N 1
ATOM 1884 C CA . PRO A 1 264 ? -19.209 11.498 20.271 1.00 61.50 264 PRO A CA 1
ATOM 1885 C C . PRO A 1 264 ? -19.264 12.873 20.892 1.00 61.50 264 PRO A C 1
ATOM 1887 O O . PRO A 1 264 ? -20.150 13.160 21.711 1.00 61.50 264 PRO A O 1
ATOM 1890 N N . CYS A 1 265 ? -18.291 13.700 20.538 1.00 68.56 265 CYS A N 1
ATOM 1891 C CA . CYS A 1 265 ? -18.052 14.968 21.187 1.00 68.56 265 CYS A CA 1
ATOM 1892 C C . CYS A 1 265 ? -19.348 15.759 21.404 1.00 68.56 265 CYS A C 1
ATOM 1894 O O . CYS A 1 265 ? -20.250 15.786 20.557 1.00 68.56 265 CYS A O 1
ATOM 1896 N N . GLY A 1 266 ? -19.538 16.315 22.602 1.00 74.88 266 GLY A N 1
ATOM 1897 C CA . GLY A 1 266 ? -20.822 16.909 22.972 1.00 74.88 266 GLY A CA 1
ATOM 1898 C C . GLY A 1 266 ? -21.855 15.948 23.567 1.00 74.88 266 GLY A C 1
ATOM 1899 O O . GLY A 1 266 ? -23.040 16.297 23.568 1.00 74.88 266 GLY A O 1
ATOM 1900 N N . THR A 1 267 ? -21.468 14.758 24.037 1.00 84.25 267 THR A N 1
ATOM 1901 C CA . THR A 1 267 ? -22.391 13.808 24.683 1.00 84.25 267 THR A CA 1
ATOM 1902 C C . THR A 1 267 ? -22.654 14.204 26.140 1.00 84.25 267 THR A C 1
ATOM 1904 O O . THR A 1 267 ? -21.722 14.281 26.940 1.00 84.25 267 THR A O 1
ATOM 1907 N N . PRO A 1 268 ? -23.913 14.505 26.511 1.00 83.44 268 PRO A N 1
ATOM 1908 C CA . PRO A 1 268 ? -24.251 15.004 27.837 1.00 83.44 268 PRO A CA 1
ATOM 1909 C C . PRO A 1 268 ? -24.557 13.887 28.837 1.00 83.44 268 PRO A C 1
ATOM 1911 O O . PRO A 1 268 ? -25.315 12.956 28.559 1.00 83.44 268 PRO A O 1
ATOM 1914 N N . TYR A 1 269 ? -24.069 14.061 30.061 1.00 82.38 269 TYR A N 1
ATOM 1915 C CA . TYR A 1 269 ? -24.372 13.193 31.192 1.00 82.38 269 TYR A CA 1
ATOM 1916 C C . TYR A 1 269 ? -25.630 13.734 31.878 1.00 82.38 269 TYR A C 1
ATOM 1918 O O . TYR A 1 269 ? -25.633 14.784 32.520 1.00 82.38 269 TYR A O 1
ATOM 1926 N N . ASN A 1 270 ? -26.755 13.039 31.696 1.00 86.81 270 ASN A N 1
ATOM 1927 C CA . ASN A 1 270 ? -28.095 13.589 31.955 1.00 86.81 270 ASN A CA 1
ATOM 1928 C C . ASN A 1 270 ? -28.515 13.634 33.438 1.00 86.81 270 ASN A C 1
ATOM 1930 O O . ASN A 1 270 ? -29.695 13.853 33.743 1.00 86.81 270 ASN A O 1
ATOM 1934 N N . ILE A 1 271 ? -27.576 13.454 34.368 1.00 85.00 271 ILE A N 1
ATOM 1935 C CA . ILE A 1 271 ? -27.799 13.514 35.815 1.00 85.00 271 ILE A CA 1
ATOM 1936 C C . ILE A 1 271 ? -26.875 14.574 36.412 1.00 85.00 271 ILE A C 1
ATOM 1938 O O . ILE A 1 271 ? -25.677 14.576 36.165 1.00 85.00 271 ILE A O 1
ATOM 1942 N N . LEU A 1 272 ? -27.450 15.463 37.222 1.00 87.75 272 LEU A N 1
ATOM 1943 C CA . LEU A 1 272 ? -26.730 16.482 37.981 1.00 87.75 272 LEU A CA 1
ATOM 1944 C C . LEU A 1 272 ? -27.123 16.378 39.461 1.00 87.75 272 LEU A C 1
ATOM 1946 O O . LEU A 1 272 ? -28.301 16.562 39.788 1.00 87.75 272 LEU A O 1
ATOM 1950 N N . THR A 1 273 ? -26.152 16.136 40.343 1.00 87.12 273 THR A N 1
ATOM 1951 C CA . THR A 1 273 ? -26.284 16.117 41.812 1.00 87.12 273 THR A CA 1
ATOM 1952 C C . THR A 1 273 ? -25.422 17.207 42.444 1.00 87.12 273 THR A C 1
ATOM 1954 O O . THR A 1 273 ? -24.358 16.922 42.964 1.00 87.12 273 THR A O 1
ATOM 1957 N N . PRO A 1 274 ? -25.848 18.486 42.411 1.00 86.25 274 PRO A N 1
ATOM 1958 C CA . PRO A 1 274 ? -25.029 19.592 42.881 1.00 86.25 274 PRO A CA 1
ATOM 1959 C C . PRO A 1 274 ? -25.138 19.729 44.407 1.00 86.25 274 PRO A C 1
ATOM 1961 O O . PRO A 1 274 ? -25.860 20.615 44.910 1.00 86.25 274 PRO A O 1
ATOM 1964 N N . ASP A 1 275 ? -24.465 18.829 45.125 1.00 86.56 275 ASP A N 1
ATOM 1965 C CA . ASP A 1 275 ? -24.404 18.730 46.587 1.00 86.56 275 ASP A CA 1
ATOM 1966 C C . ASP A 1 275 ? -22.995 18.965 47.176 1.00 86.56 275 ASP A C 1
ATOM 1968 O O . ASP A 1 275 ? -22.882 19.242 48.378 1.00 86.56 275 ASP A O 1
ATOM 1972 N N . GLY A 1 276 ? -21.968 19.051 46.327 1.00 85.06 276 GLY A N 1
ATOM 1973 C CA . GLY A 1 276 ? -20.599 19.408 46.685 1.00 85.06 276 GLY A CA 1
ATOM 1974 C C . GLY A 1 276 ? -19.738 18.238 47.151 1.00 85.06 276 GLY A C 1
ATOM 1975 O O . GLY A 1 276 ? -18.762 18.486 47.869 1.00 85.06 276 GLY A O 1
ATOM 1976 N N . ASP A 1 277 ? -20.103 17.000 46.819 1.00 84.06 277 ASP A N 1
ATOM 1977 C CA . ASP A 1 277 ? -19.298 15.808 47.097 1.00 84.06 277 ASP A CA 1
ATOM 1978 C C . ASP A 1 277 ? -18.215 15.524 46.037 1.00 84.06 277 ASP A C 1
ATOM 1980 O O . ASP A 1 277 ? -17.288 14.761 46.315 1.00 84.06 277 ASP A O 1
ATOM 1984 N N . GLY A 1 278 ? -18.253 16.227 44.900 1.00 79.88 278 GLY A N 1
ATOM 1985 C CA . GLY A 1 278 ? -17.340 16.064 43.771 1.00 79.88 278 GLY A CA 1
ATOM 1986 C C . GLY A 1 278 ? -17.909 15.226 42.624 1.00 79.88 278 GLY A C 1
ATOM 1987 O O . GLY A 1 278 ? -17.374 15.313 41.518 1.00 79.88 278 GLY A O 1
ATOM 1988 N N . ASP A 1 279 ? -19.007 14.499 42.837 1.00 78.50 279 ASP A N 1
ATOM 1989 C CA . ASP A 1 279 ? -19.601 13.580 41.869 1.00 78.50 279 ASP A CA 1
ATOM 1990 C C . ASP A 1 279 ? -20.860 14.190 41.230 1.00 78.50 279 ASP A C 1
ATOM 1992 O O . ASP A 1 279 ? -21.827 14.564 41.889 1.00 78.50 279 ASP A O 1
ATOM 1996 N N . ASN A 1 280 ? -20.875 14.287 39.895 1.00 81.38 280 ASN A N 1
ATOM 1997 C CA . ASN A 1 280 ? -21.974 14.882 39.113 1.00 81.38 280 ASN A CA 1
ATOM 1998 C C . ASN A 1 280 ? -22.420 16.283 39.604 1.00 81.38 280 ASN A C 1
ATOM 2000 O O . ASN A 1 280 ? -23.564 16.692 39.394 1.00 81.38 280 ASN A O 1
ATOM 2004 N N . ASP A 1 281 ? -21.517 17.053 40.221 1.00 84.50 281 ASP A N 1
ATOM 2005 C CA . ASP A 1 281 ? -21.738 18.448 40.643 1.00 84.50 281 ASP A CA 1
ATOM 2006 C C . ASP A 1 281 ? -21.852 19.430 39.457 1.00 84.50 281 ASP A C 1
ATOM 2008 O O . ASP A 1 281 ? -22.263 20.593 39.603 1.00 84.50 281 ASP A O 1
ATOM 2012 N N . VAL A 1 282 ? -21.468 18.961 38.271 1.00 91.38 282 VAL A N 1
ATOM 2013 C CA . VAL A 1 282 ? -21.439 19.683 37.001 1.00 91.38 282 VAL A CA 1
ATOM 2014 C C . VAL A 1 282 ? -22.244 18.905 35.972 1.00 91.38 282 VAL A C 1
ATOM 2016 O O . VAL A 1 282 ? -22.173 17.682 35.916 1.00 91.38 282 VAL A O 1
ATOM 2019 N N . PHE A 1 283 ? -22.996 19.614 35.131 1.00 93.50 283 PHE A N 1
ATOM 2020 C CA . PHE A 1 283 ? -23.545 19.019 33.920 1.00 93.50 283 PHE A CA 1
ATOM 2021 C C . PHE A 1 283 ? -22.402 18.760 32.934 1.00 93.50 283 PHE A C 1
ATOM 2023 O O . PHE A 1 283 ? -21.989 19.663 32.206 1.00 93.50 283 PHE A O 1
ATOM 2030 N N . TYR A 1 284 ? -21.847 17.556 32.996 1.00 90.50 284 TYR A N 1
ATOM 2031 C CA . TYR A 1 284 ? -20.688 17.165 32.211 1.00 90.50 284 TYR A CA 1
ATOM 2032 C C . TYR A 1 284 ? -21.088 16.839 30.768 1.00 90.50 284 TYR A C 1
ATOM 2034 O O . TYR A 1 284 ? -22.115 16.194 30.526 1.00 90.50 284 TYR A O 1
ATOM 2042 N N . ILE A 1 285 ? -20.285 17.306 29.817 1.00 88.00 285 ILE A N 1
ATOM 2043 C CA . ILE A 1 285 ? -20.456 17.055 28.386 1.00 88.00 285 ILE A CA 1
ATOM 2044 C C . ILE A 1 285 ? -19.107 16.589 27.824 1.00 88.00 285 ILE A C 1
ATOM 2046 O O . ILE A 1 285 ? -18.113 17.298 27.989 1.00 88.00 285 ILE A O 1
ATOM 2050 N N . SER A 1 286 ? -19.066 15.425 27.169 1.00 83.44 286 SER A N 1
ATOM 2051 C CA . SER A 1 286 ? -17.820 14.834 26.655 1.00 83.44 286 SER A CA 1
ATOM 2052 C C . SER A 1 286 ? -17.065 15.805 25.741 1.00 83.44 286 SER A C 1
ATOM 2054 O O . SER A 1 286 ? -17.690 16.489 24.926 1.00 83.44 286 SER A O 1
ATOM 2056 N N . CYS A 1 287 ? -15.739 15.881 25.934 1.00 80.25 287 CYS A N 1
ATOM 2057 C CA . CYS A 1 287 ? -14.734 16.627 25.152 1.00 80.25 287 CYS A CA 1
ATOM 2058 C C . CYS A 1 287 ? -15.030 18.118 24.835 1.00 80.25 287 CYS A C 1
ATOM 2060 O O . CYS A 1 287 ? -14.288 18.740 24.076 1.00 80.25 287 CYS A O 1
ATOM 2062 N N . ILE A 1 288 ? -16.090 18.727 25.383 1.00 85.56 288 ILE A N 1
ATOM 2063 C CA . ILE A 1 288 ? -16.516 20.093 25.010 1.00 85.56 288 ILE A CA 1
ATOM 2064 C C . ILE A 1 288 ? -15.454 21.164 25.337 1.00 85.56 288 ILE A C 1
ATOM 2066 O O . ILE A 1 288 ? -15.511 22.283 24.829 1.00 85.56 288 ILE A O 1
ATOM 2070 N N . ASP A 1 289 ? -14.479 20.795 26.170 1.00 85.69 289 ASP A N 1
ATOM 2071 C CA . ASP A 1 289 ? -13.314 21.582 26.578 1.00 85.69 289 ASP A CA 1
ATOM 2072 C C . ASP A 1 289 ? -12.216 21.664 25.501 1.00 85.69 289 ASP A C 1
ATOM 2074 O O . ASP A 1 289 ? -11.313 22.500 25.604 1.00 85.69 289 ASP A O 1
ATOM 2078 N N . SER A 1 290 ? -12.273 20.808 24.475 1.00 80.50 290 SER A N 1
ATOM 2079 C CA . SER A 1 290 ? -11.267 20.725 23.415 1.00 80.50 290 SER A CA 1
ATOM 2080 C C . SER A 1 290 ? -11.180 22.009 22.588 1.00 80.50 290 SER A C 1
ATOM 2082 O O . SER A 1 290 ? -12.154 22.742 22.397 1.00 80.50 290 SER A O 1
ATOM 2084 N N . LEU A 1 291 ? -9.988 22.274 22.039 1.00 75.31 291 LEU A N 1
ATOM 2085 C CA . LEU A 1 291 ? -9.700 23.506 21.293 1.00 75.31 291 LEU A CA 1
ATOM 2086 C C . LEU A 1 291 ? -10.606 23.702 20.066 1.00 75.31 291 LEU A C 1
ATOM 2088 O O . LEU A 1 291 ? -10.833 24.846 19.670 1.00 75.31 291 LEU A O 1
ATOM 2092 N N . GLU A 1 292 ? -11.128 22.621 19.497 1.00 77.06 292 GLU A N 1
ATOM 2093 C CA . GLU A 1 292 ? -12.067 22.630 18.375 1.00 77.06 292 GLU A CA 1
ATOM 2094 C C . GLU A 1 292 ? -13.433 23.234 18.744 1.00 77.06 292 GLU A C 1
ATOM 2096 O O . GLU A 1 292 ? -14.015 23.993 17.968 1.00 77.06 292 GLU A O 1
ATOM 2101 N N . TYR A 1 293 ? -13.895 23.017 19.978 1.00 87.19 293 TYR A N 1
ATOM 2102 C CA . TYR A 1 293 ? -15.227 23.415 20.441 1.00 87.19 293 TYR A CA 1
ATOM 2103 C C . TYR A 1 293 ? -15.233 24.731 21.224 1.00 87.19 293 TYR A C 1
ATOM 2105 O O . TYR A 1 293 ? -16.212 25.054 21.890 1.00 87.19 293 TYR A O 1
ATOM 2113 N N . GLN A 1 294 ? -14.194 25.567 21.123 1.00 87.25 294 GLN A N 1
ATOM 2114 C CA . GLN A 1 294 ? -14.131 26.862 21.833 1.00 87.25 294 GLN A CA 1
ATOM 2115 C C . GLN A 1 294 ? -15.294 27.817 21.503 1.00 87.25 294 GLN A C 1
ATOM 2117 O O . GLN A 1 294 ? -15.607 28.717 22.286 1.00 87.25 294 GLN A O 1
ATOM 2122 N N . ASN A 1 295 ? -15.942 27.632 20.349 1.00 91.19 295 ASN A N 1
ATOM 2123 C CA . ASN A 1 295 ? -17.089 28.428 19.908 1.00 91.19 295 ASN A CA 1
ATOM 2124 C C . ASN A 1 295 ? -18.449 27.806 20.277 1.00 91.19 295 ASN A C 1
ATOM 2126 O O . ASN A 1 295 ? -19.478 28.311 19.820 1.00 91.19 295 ASN A O 1
ATOM 2130 N N . ASN A 1 296 ? -18.472 26.747 21.095 1.00 95.62 296 ASN A N 1
ATOM 2131 C CA . ASN A 1 296 ? -19.702 26.066 21.489 1.00 95.62 296 ASN A CA 1
ATOM 2132 C C . ASN A 1 296 ? -20.683 26.989 22.241 1.00 95.62 296 ASN A C 1
ATOM 2134 O O . ASN A 1 296 ? -20.325 28.047 22.779 1.00 95.62 296 ASN A O 1
ATOM 2138 N N . SER A 1 297 ? -21.945 26.574 22.329 1.00 96.38 297 SER A N 1
ATOM 2139 C CA . SER A 1 297 ? -22.924 27.175 23.228 1.00 96.38 297 SER A CA 1
ATOM 2140 C C . SER A 1 297 ? -23.857 26.142 23.850 1.00 96.38 297 SER A C 1
ATOM 2142 O O . SER A 1 297 ? -24.328 25.219 23.189 1.00 96.38 297 SER A O 1
ATOM 2144 N N . VAL A 1 298 ? -24.163 26.339 25.134 1.00 97.19 298 VAL A N 1
ATOM 2145 C CA . VAL A 1 298 ? -25.077 25.485 25.901 1.00 97.19 298 VAL A CA 1
ATOM 2146 C C . VAL A 1 298 ? -26.200 26.345 26.462 1.00 97.19 298 VAL A C 1
ATOM 2148 O O . VAL A 1 298 ? -25.963 27.335 27.162 1.00 97.19 298 VAL A O 1
ATOM 2151 N N . GLU A 1 299 ? -27.443 25.966 26.171 1.00 96.62 299 GLU A N 1
ATOM 2152 C CA . GLU A 1 299 ? -28.640 26.616 26.698 1.00 96.62 299 GLU A CA 1
ATOM 2153 C C . GLU A 1 299 ? -29.547 25.595 27.388 1.00 96.62 299 GLU A C 1
ATOM 2155 O O . GLU A 1 299 ? -29.884 24.562 26.818 1.00 96.62 299 GLU A O 1
ATOM 2160 N N . ILE A 1 300 ? -29.963 25.892 28.622 1.00 95.44 300 ILE A N 1
ATOM 2161 C CA . ILE A 1 300 ? -30.798 25.012 29.446 1.00 95.44 300 ILE A CA 1
ATOM 2162 C C . ILE A 1 300 ? -32.097 25.726 29.793 1.00 95.44 300 ILE A C 1
ATOM 2164 O O . ILE A 1 300 ? -32.115 26.884 30.226 1.00 95.44 300 ILE A O 1
ATOM 2168 N N . PHE A 1 301 ? -33.199 24.999 29.662 1.00 93.19 301 PHE A N 1
ATOM 2169 C CA . PHE A 1 301 ? -34.565 25.464 29.810 1.00 93.19 301 PHE A CA 1
ATOM 2170 C C . PHE A 1 301 ? -35.276 24.702 30.923 1.00 93.19 301 PHE A C 1
ATOM 2172 O O . PHE A 1 301 ? -35.097 23.498 31.113 1.00 93.19 301 PHE A O 1
ATOM 2179 N N . ASN A 1 302 ? -36.159 25.393 31.639 1.00 91.31 302 ASN A N 1
ATOM 2180 C CA . ASN A 1 302 ? -37.132 24.712 32.488 1.00 91.31 302 ASN A CA 1
ATOM 2181 C C . ASN A 1 302 ? -38.281 24.115 31.657 1.00 91.31 302 ASN A C 1
ATOM 2183 O O . ASN A 1 302 ? -38.463 24.449 30.488 1.00 91.31 302 ASN A O 1
ATOM 2187 N N . ARG A 1 303 ? -39.140 23.307 32.291 1.00 87.75 303 ARG A N 1
ATOM 2188 C CA . ARG A 1 303 ? -40.319 22.675 31.655 1.00 87.75 303 ARG A CA 1
ATOM 2189 C C . ARG A 1 303 ? -41.309 23.612 30.950 1.00 87.75 303 ARG A C 1
ATOM 2191 O O . ARG A 1 303 ? -42.211 23.143 30.267 1.00 87.75 303 ARG A O 1
ATOM 2198 N N . TRP A 1 304 ? -41.212 24.921 31.177 1.00 87.69 304 TRP A N 1
ATOM 2199 C CA . TRP A 1 304 ? -42.062 25.930 30.540 1.00 87.69 304 TRP A CA 1
ATOM 2200 C C . TRP A 1 304 ? -41.361 26.632 29.368 1.00 87.69 304 TRP A C 1
ATOM 2202 O O . TRP A 1 304 ? -41.891 27.618 28.861 1.00 87.69 304 TRP A O 1
ATOM 2212 N N . GLY A 1 305 ? -40.168 26.174 28.977 1.00 85.25 305 GLY A N 1
ATOM 2213 C CA . GLY A 1 305 ? -39.376 26.746 27.889 1.00 85.25 305 GLY A CA 1
ATOM 2214 C C . GLY A 1 305 ? -38.663 28.051 28.246 1.00 85.25 305 GLY A C 1
ATOM 2215 O O . GLY A 1 305 ? -38.208 28.750 27.351 1.00 85.25 305 GLY A O 1
ATOM 2216 N N . ASN A 1 306 ? -38.572 28.421 29.531 1.00 89.56 306 ASN A N 1
ATOM 2217 C CA . ASN A 1 306 ? -37.772 29.588 29.913 1.00 89.56 306 ASN A CA 1
ATOM 2218 C C . ASN A 1 306 ? -36.319 29.169 30.107 1.00 89.56 306 ASN A C 1
ATOM 2220 O O . ASN A 1 306 ? -36.067 28.246 30.887 1.00 89.56 306 ASN A O 1
ATOM 2224 N N . THR A 1 307 ? -35.397 29.913 29.503 1.00 91.75 307 THR A N 1
ATOM 2225 C CA . THR A 1 307 ? -33.960 29.790 29.743 1.00 91.75 307 THR A CA 1
ATOM 2226 C C . THR A 1 307 ? -33.655 29.996 31.226 1.00 91.75 307 THR A C 1
ATOM 2228 O O . THR A 1 307 ? -34.073 30.985 31.841 1.00 91.75 307 THR A O 1
ATOM 2231 N N . VAL A 1 308 ? -32.955 29.033 31.812 1.00 91.56 308 VAL A N 1
ATOM 2232 C CA . VAL A 1 308 ? -32.423 29.090 33.179 1.00 91.56 308 VAL A CA 1
ATOM 2233 C C . VAL A 1 308 ? -30.906 29.195 33.172 1.00 91.56 308 VAL A C 1
ATOM 2235 O O . VAL A 1 308 ? -30.346 29.826 34.062 1.00 91.56 308 VAL A O 1
ATOM 2238 N N . TYR A 1 309 ? -30.249 28.663 32.146 1.00 93.88 309 TYR A N 1
ATOM 2239 C CA . TYR A 1 309 ? -28.817 28.810 31.957 1.00 93.88 309 TYR A CA 1
ATOM 2240 C C . TYR A 1 309 ? -28.494 29.021 30.483 1.00 93.88 309 TYR A C 1
ATOM 2242 O O . TYR A 1 309 ? -29.124 28.408 29.623 1.00 93.88 309 TYR A O 1
ATOM 2250 N N . LYS A 1 310 ? -27.531 29.894 30.200 1.00 94.25 310 LYS A N 1
ATOM 2251 C CA . LYS A 1 310 ? -26.949 30.067 28.873 1.00 94.25 310 LYS A CA 1
ATOM 2252 C C . LYS A 1 310 ? -25.475 30.423 28.995 1.00 94.25 310 LYS A C 1
ATOM 2254 O O . LYS A 1 310 ? -25.129 31.311 29.779 1.00 94.25 310 LYS A O 1
ATOM 2259 N N . ALA A 1 311 ? -24.644 29.775 28.192 1.00 94.50 311 ALA A N 1
ATOM 2260 C CA . ALA A 1 311 ? -23.227 30.077 28.072 1.00 94.50 311 ALA A CA 1
ATOM 2261 C C . ALA A 1 311 ? -22.743 29.918 26.625 1.00 94.50 311 ALA A C 1
ATOM 2263 O O . ALA A 1 311 ? -23.334 29.179 25.838 1.00 94.50 311 ALA A O 1
ATOM 2264 N N . SER A 1 312 ? -21.669 30.635 26.304 1.00 95.31 312 SER A N 1
ATOM 2265 C CA . SER A 1 312 ? -20.861 30.456 25.096 1.00 95.31 312 SER A CA 1
ATOM 2266 C C . SER A 1 312 ? -19.446 30.106 25.544 1.00 95.31 312 SER A C 1
ATOM 2268 O O . SER A 1 312 ? -18.983 30.697 26.522 1.00 95.31 312 SER A O 1
ATOM 2270 N N . GLY A 1 313 ? -18.794 29.170 24.855 1.00 94.50 313 GLY A N 1
ATOM 2271 C CA . GLY A 1 313 ? -17.538 28.569 25.302 1.00 94.50 313 GLY A CA 1
ATOM 2272 C C . GLY A 1 313 ? -17.726 27.799 26.608 1.00 94.50 313 GLY A C 1
ATOM 2273 O O . GLY A 1 313 ? -17.012 28.058 27.574 1.00 94.50 313 GLY A O 1
ATOM 2274 N N . TYR A 1 314 ? -18.752 26.943 26.674 1.00 96.31 314 TYR A N 1
ATOM 2275 C CA . TYR A 1 314 ? -18.964 26.062 27.821 1.00 96.31 314 TYR A CA 1
ATOM 2276 C C . TYR A 1 314 ? -17.744 25.165 27.982 1.00 96.31 314 TYR A C 1
ATOM 2278 O O . TYR A 1 314 ? -17.269 24.598 27.000 1.00 96.31 314 TYR A O 1
ATOM 2286 N N . ASN A 1 315 ? -17.274 25.047 29.216 1.00 91.88 315 ASN A N 1
ATOM 2287 C CA . ASN A 1 315 ? -16.240 24.102 29.585 1.00 91.88 315 ASN A CA 1
ATOM 2288 C C . ASN A 1 315 ? -16.664 23.420 30.899 1.00 91.88 315 ASN A C 1
ATOM 2290 O O . ASN A 1 315 ? -17.353 24.031 31.722 1.00 91.88 315 ASN A O 1
ATOM 2294 N N . ASN A 1 316 ? -16.325 22.148 31.094 1.00 92.12 316 ASN A N 1
ATOM 2295 C CA . ASN A 1 316 ? -16.695 21.342 32.261 1.00 92.12 316 ASN A CA 1
ATOM 2296 C C . ASN A 1 316 ? -16.051 21.852 33.569 1.00 92.12 316 ASN A C 1
ATOM 2298 O O . ASN A 1 316 ? -16.311 21.315 34.648 1.00 92.12 316 ASN A O 1
ATOM 2302 N N . GLU A 1 317 ? -15.261 22.925 33.499 1.00 89.81 317 GLU A N 1
ATOM 2303 C CA . GLU A 1 317 ? -14.533 23.526 34.610 1.00 89.81 317 GLU A CA 1
ATOM 2304 C C . GLU A 1 317 ? -15.163 24.862 35.065 1.00 89.81 317 GLU A C 1
ATOM 2306 O O . GLU A 1 317 ? -15.982 24.910 35.997 1.00 89.81 317 GLU A O 1
ATOM 2311 N N . ASP A 1 318 ? -14.782 25.957 34.407 1.00 89.44 318 ASP A N 1
ATOM 2312 C CA . ASP A 1 318 ? -15.049 27.350 34.774 1.00 89.44 318 ASP A CA 1
ATOM 2313 C C . ASP A 1 318 ? -16.413 27.863 34.286 1.00 89.44 318 ASP A C 1
ATOM 2315 O O . ASP A 1 318 ? -17.109 28.606 34.986 1.00 89.44 318 ASP A O 1
ATOM 2319 N N . VAL A 1 319 ? -16.810 27.476 33.076 1.00 92.12 319 VAL A N 1
ATOM 2320 C CA . VAL A 1 319 ? -18.018 27.915 32.368 1.00 92.12 319 VAL A CA 1
ATOM 2321 C C . VAL A 1 319 ? -18.994 26.744 32.309 1.00 92.12 319 VAL A C 1
ATOM 2323 O O . VAL A 1 319 ? -19.480 26.366 31.249 1.00 92.12 319 VAL A O 1
ATOM 2326 N N . ALA A 1 320 ? -19.286 26.189 33.486 1.00 93.12 320 ALA A N 1
ATOM 2327 C CA . ALA A 1 320 ? -20.077 24.976 33.634 1.00 93.12 320 ALA A CA 1
ATOM 2328 C C . ALA A 1 320 ? -21.420 25.222 34.346 1.00 93.12 320 ALA A C 1
ATOM 2330 O O . ALA A 1 320 ? -21.559 26.115 35.194 1.00 93.12 320 ALA A O 1
ATOM 2331 N N . PHE A 1 321 ? -22.435 24.415 34.042 1.00 94.88 321 PHE A N 1
ATOM 2332 C CA . PHE A 1 321 ? -23.730 24.467 34.712 1.00 94.88 321 PHE A CA 1
ATOM 2333 C C . PHE A 1 321 ? -23.729 23.597 35.970 1.00 94.88 321 PHE A C 1
ATOM 2335 O O . PHE A 1 321 ? -23.669 22.374 35.913 1.00 94.88 321 PHE A O 1
ATOM 2342 N N . ARG A 1 322 ? -23.871 24.257 37.122 1.00 92.56 322 ARG A N 1
ATOM 2343 C CA . ARG A 1 322 ? -23.844 23.645 38.467 1.00 92.56 322 ARG A CA 1
ATOM 2344 C C . ARG A 1 322 ? -25.213 23.677 39.158 1.00 92.56 322 ARG A C 1
ATOM 2346 O O . ARG A 1 322 ? -25.334 23.792 40.378 1.00 92.56 322 ARG A O 1
ATOM 2353 N N . GLY A 1 323 ? -26.290 23.712 38.368 1.00 90.88 323 GLY A N 1
ATOM 2354 C CA . GLY A 1 323 ? -27.660 23.803 38.890 1.00 90.88 323 GLY A CA 1
ATOM 2355 C C . GLY A 1 323 ? -28.014 25.181 39.470 1.00 90.88 323 GLY A C 1
ATOM 2356 O O . GLY A 1 323 ? -28.893 25.288 40.336 1.00 90.88 323 GLY A O 1
ATOM 2357 N N . ILE A 1 324 ? -27.324 26.232 39.017 1.00 89.31 324 ILE A N 1
ATOM 2358 C CA . ILE A 1 324 ? -27.544 27.637 39.392 1.00 89.31 324 ILE A CA 1
ATOM 2359 C C . ILE A 1 324 ? -27.955 28.412 38.139 1.00 89.31 324 ILE A C 1
ATOM 2361 O O . ILE A 1 324 ? -27.341 28.285 37.082 1.00 89.31 324 ILE A O 1
ATOM 2365 N N . SER A 1 325 ? -29.030 29.192 38.247 1.00 88.75 325 SER A N 1
ATOM 2366 C CA . SER A 1 325 ? -29.591 29.928 37.113 1.00 88.75 325 SER A CA 1
ATOM 2367 C C . SER A 1 325 ? -28.813 31.214 36.810 1.00 88.75 325 SER A C 1
ATOM 2369 O O . SER A 1 325 ? -28.691 32.064 37.686 1.00 88.75 325 SER A O 1
ATOM 2371 N N . ASN A 1 326 ? -28.433 31.437 35.545 1.00 85.12 326 ASN A N 1
ATOM 2372 C CA . ASN A 1 326 ? -27.932 32.729 35.037 1.00 85.12 326 ASN A CA 1
ATOM 2373 C C . ASN A 1 326 ? -28.883 33.392 34.004 1.00 85.12 326 ASN A C 1
ATOM 2375 O O . ASN A 1 326 ? -28.651 34.515 33.564 1.00 85.12 326 ASN A O 1
ATOM 2379 N N . GLY A 1 327 ? -29.987 32.725 33.640 1.00 65.88 327 GLY A N 1
ATOM 2380 C CA . GLY A 1 327 ? -30.842 33.085 32.500 1.00 65.88 327 GLY A CA 1
ATOM 2381 C C . GLY A 1 327 ? -31.922 34.153 32.735 1.00 65.88 327 GLY A C 1
ATOM 2382 O O . GLY A 1 327 ? -32.742 34.386 31.847 1.00 65.88 327 GLY A O 1
ATOM 2383 N N . ARG A 1 328 ? -31.990 34.818 33.902 1.00 62.50 328 ARG A N 1
ATOM 2384 C CA . ARG A 1 328 ? -33.021 35.844 34.184 1.00 62.50 328 ARG A CA 1
ATOM 2385 C C . ARG A 1 328 ? -32.446 37.142 34.743 1.00 62.50 328 ARG A C 1
ATOM 2387 O O . ARG A 1 328 ? -31.976 37.183 35.869 1.00 62.50 328 ARG A O 1
ATOM 2394 N N . ALA A 1 329 ? -32.675 38.245 34.026 1.00 53.09 329 ALA A N 1
ATOM 2395 C CA . ALA A 1 329 ? -32.287 39.609 34.413 1.00 53.09 329 ALA A CA 1
ATOM 2396 C C . ALA A 1 329 ? -32.931 40.156 35.714 1.00 53.09 329 ALA A C 1
ATOM 2398 O O . ALA A 1 329 ? -32.585 41.252 36.139 1.00 53.09 329 ALA A O 1
ATOM 2399 N N . ASN A 1 330 ? -33.868 39.429 36.339 1.00 51.16 330 ASN A N 1
ATOM 2400 C CA . ASN A 1 330 ? -34.607 39.859 37.538 1.00 51.16 330 ASN A CA 1
ATOM 2401 C C . ASN A 1 330 ? -34.622 38.809 38.666 1.00 51.16 330 ASN A C 1
ATOM 2403 O O . ASN A 1 330 ? -35.442 38.900 39.580 1.00 51.16 330 ASN A O 1
ATOM 2407 N N . ILE A 1 331 ? -33.751 37.803 38.598 1.00 51.31 331 ILE A N 1
ATOM 2408 C CA . ILE A 1 331 ? -33.518 36.848 39.683 1.00 51.31 331 ILE A CA 1
ATOM 2409 C C . ILE A 1 331 ? -32.049 36.995 40.070 1.00 5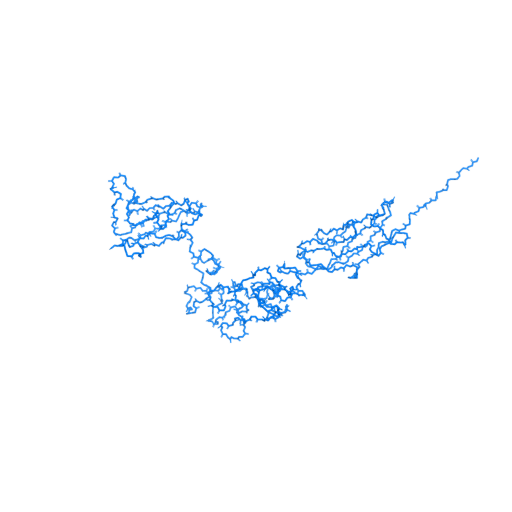1.31 331 ILE A C 1
ATOM 2411 O O . ILE A 1 331 ? -31.196 37.084 39.192 1.00 51.31 331 ILE A O 1
ATOM 2415 N N . ASN A 1 332 ? -31.766 37.106 41.369 1.00 51.56 332 ASN A N 1
ATOM 2416 C CA . ASN A 1 332 ? -30.396 37.155 41.878 1.00 51.56 332 ASN A CA 1
ATOM 2417 C C . ASN A 1 332 ? -29.583 36.008 41.259 1.00 51.56 332 ASN A C 1
ATOM 2419 O O . ASN A 1 332 ? -30.076 34.884 41.201 1.00 51.56 332 ASN A O 1
ATOM 2423 N N . VAL A 1 333 ? -28.352 36.293 40.835 1.00 52.06 333 VAL A N 1
ATOM 2424 C CA . VAL A 1 333 ? -27.437 35.406 40.079 1.00 52.06 333 VAL A CA 1
ATOM 2425 C C . VAL A 1 333 ? -27.009 34.142 40.869 1.00 52.06 333 VAL A C 1
ATOM 2427 O O . VAL A 1 333 ? -26.182 33.367 40.417 1.00 52.06 333 VAL A O 1
ATOM 2430 N N . ASP A 1 334 ? -27.650 33.867 42.009 1.00 57.19 334 ASP A N 1
ATOM 2431 C CA . ASP A 1 334 ? -27.310 32.809 42.963 1.00 57.19 334 ASP A CA 1
ATOM 2432 C C . ASP A 1 334 ? -28.499 31.881 43.303 1.00 57.19 334 ASP A C 1
ATOM 2434 O O . ASP A 1 334 ? -28.456 31.141 44.291 1.00 57.19 334 ASP A O 1
ATOM 2438 N N . GLU A 1 335 ? -29.607 31.914 42.545 1.00 71.50 335 GLU A N 1
ATOM 2439 C CA . GLU A 1 335 ? -30.751 31.041 42.847 1.00 71.50 335 GLU A CA 1
ATOM 2440 C C . GLU A 1 335 ? -30.511 29.610 42.342 1.00 71.50 335 GLU A C 1
ATOM 2442 O O . GLU A 1 335 ? -30.621 29.286 41.155 1.00 71.50 335 GLU A O 1
ATOM 2447 N N . LYS A 1 336 ? -30.184 28.741 43.301 1.00 85.94 336 LYS A N 1
ATOM 2448 C CA . LYS A 1 336 ? -30.169 27.285 43.174 1.00 85.94 336 LYS A CA 1
ATOM 2449 C C . LYS A 1 336 ? -31.499 26.780 42.592 1.00 85.94 336 LYS A C 1
ATOM 2451 O O . LYS A 1 336 ? -32.552 26.934 43.206 1.00 85.94 336 LYS A O 1
ATOM 2456 N N . LEU A 1 337 ? -31.445 26.131 41.430 1.00 88.56 337 LEU A N 1
ATOM 2457 C CA . LEU A 1 337 ? -32.619 25.579 40.748 1.00 88.56 337 LEU A CA 1
ATOM 2458 C C . LEU A 1 337 ? -33.196 24.367 41.506 1.00 88.56 337 LEU A C 1
ATOM 2460 O O . LEU A 1 337 ? -32.421 23.609 42.088 1.00 88.56 337 LEU A O 1
ATOM 2464 N N . PRO A 1 338 ? -34.527 24.178 41.553 1.00 89.31 338 PRO A N 1
ATOM 2465 C CA . PRO A 1 338 ? -35.145 23.029 42.219 1.00 89.31 338 PRO A CA 1
ATOM 2466 C C . PRO A 1 338 ? -34.861 21.704 41.495 1.00 89.31 338 PRO A C 1
ATOM 2468 O O . PRO A 1 338 ? -34.625 21.696 40.290 1.00 89.31 338 PRO A O 1
ATOM 2471 N N . SER A 1 339 ? -34.957 20.583 42.217 1.00 91.50 339 SER A N 1
ATOM 2472 C CA . SER A 1 339 ? -34.865 19.245 41.621 1.00 91.50 339 SER A CA 1
ATOM 2473 C C . SER A 1 339 ? -35.990 19.013 40.607 1.00 91.50 339 SER A C 1
ATOM 2475 O O . SER A 1 339 ? -37.134 19.438 40.814 1.00 91.50 339 SER A O 1
ATOM 2477 N N . GLY A 1 340 ? -35.673 18.325 39.515 1.00 87.88 340 GLY A N 1
ATOM 2478 C CA . GLY A 1 340 ? -36.612 18.030 38.437 1.00 87.88 340 GLY A CA 1
ATOM 2479 C C . GLY A 1 340 ? -35.954 17.971 37.062 1.00 87.88 340 GLY A C 1
ATOM 2480 O O . GLY A 1 340 ? -34.746 18.135 36.922 1.00 87.88 340 GLY A O 1
ATOM 2481 N N . THR A 1 341 ? -36.777 17.735 36.041 1.00 91.44 341 THR A N 1
ATOM 2482 C CA . THR A 1 341 ? -36.338 17.645 34.643 1.00 91.44 341 THR A CA 1
ATOM 2483 C C . THR A 1 341 ? -36.246 19.023 33.987 1.00 91.44 341 THR A C 1
ATOM 2485 O O . THR A 1 341 ? -37.192 19.821 34.017 1.00 91.44 341 THR A O 1
ATOM 2488 N N . TYR A 1 342 ? -35.110 19.253 33.349 1.00 92.69 342 TYR A N 1
ATOM 2489 C CA . TYR A 1 342 ? -34.756 20.388 32.511 1.00 92.69 342 TYR A CA 1
ATOM 2490 C C . TYR A 1 342 ? -34.475 19.888 31.095 1.00 92.69 342 TYR A C 1
ATOM 2492 O O . TYR A 1 342 ? -34.374 18.686 30.863 1.00 92.69 342 TYR A O 1
ATOM 2500 N N . TYR A 1 343 ? -34.373 20.810 30.149 1.00 93.69 343 TYR A N 1
ATOM 2501 C CA . TYR A 1 343 ? -34.092 20.503 28.749 1.00 93.69 343 TYR A CA 1
ATOM 2502 C C . TYR A 1 343 ? -32.892 21.310 28.293 1.00 93.69 343 TYR A C 1
ATOM 2504 O O . TYR A 1 343 ? -32.748 22.446 28.740 1.00 93.69 343 TYR A O 1
ATOM 2512 N N . TYR A 1 344 ? -32.060 20.761 27.418 1.00 96.75 344 TYR A N 1
ATOM 2513 C CA . TYR A 1 344 ? -30.887 21.463 26.901 1.00 96.75 344 TYR A CA 1
ATOM 2514 C C . TYR A 1 344 ? -30.883 21.526 25.376 1.00 96.75 344 TYR A C 1
ATOM 2516 O O . TYR A 1 344 ? -31.513 20.714 24.694 1.00 96.75 344 TYR A O 1
ATOM 2524 N N . VAL A 1 345 ? -30.137 22.504 24.875 1.00 96.31 345 VAL A N 1
ATOM 2525 C CA . VAL A 1 345 ? -29.652 22.607 23.502 1.00 96.31 345 VAL A CA 1
ATOM 2526 C C . VAL A 1 345 ? -28.143 22.838 23.588 1.00 96.31 345 VAL A C 1
ATOM 2528 O O . VAL A 1 345 ? -27.712 23.764 24.276 1.00 96.31 345 VAL A O 1
ATOM 2531 N N . ILE A 1 346 ? -27.367 21.991 22.919 1.00 96.06 346 ILE A N 1
ATOM 2532 C CA . ILE A 1 346 ? -25.906 22.048 22.827 1.00 96.06 346 ILE A CA 1
ATOM 2533 C C . ILE A 1 346 ? -25.562 22.264 21.356 1.00 96.06 346 ILE A C 1
ATOM 2535 O O . ILE A 1 346 ? -25.922 21.450 20.510 1.00 96.06 346 ILE A O 1
ATOM 2539 N N . ASP A 1 347 ? -24.902 23.370 21.050 1.00 95.56 347 ASP A N 1
ATOM 2540 C CA . ASP A 1 347 ? -24.342 23.670 19.733 1.00 95.56 347 ASP A CA 1
ATOM 2541 C C . ASP A 1 347 ? -22.820 23.636 19.867 1.00 95.56 347 ASP A C 1
ATOM 2543 O O . ASP A 1 347 ? -22.270 24.391 20.667 1.00 95.56 347 ASP A O 1
ATOM 2547 N N . LEU A 1 348 ? -22.149 22.747 19.137 1.00 90.56 348 LEU A N 1
ATOM 2548 C CA . LEU A 1 348 ? -20.700 22.562 19.237 1.00 90.56 348 LEU A CA 1
ATOM 2549 C C . LEU A 1 348 ? -19.906 23.663 18.524 1.00 90.56 348 LEU A C 1
ATOM 2551 O O . LEU A 1 348 ? -18.726 23.850 18.808 1.00 90.56 348 LEU A O 1
ATOM 2555 N N . GLY A 1 349 ? -20.548 24.459 17.662 1.00 87.69 349 GLY A N 1
ATOM 2556 C CA . GLY A 1 349 ? -19.880 25.531 16.921 1.00 87.69 349 GLY A CA 1
ATOM 2557 C C . GLY A 1 349 ? -18.993 25.053 15.762 1.00 87.69 349 GLY A C 1
ATOM 2558 O O . GLY A 1 349 ? -18.346 25.883 15.125 1.00 87.69 349 GLY A O 1
ATOM 2559 N N . ASP A 1 350 ? -19.009 23.755 15.465 1.00 81.31 350 ASP A N 1
ATOM 2560 C CA . ASP A 1 350 ? -18.353 23.061 14.342 1.00 81.31 350 ASP A CA 1
ATOM 2561 C C . ASP A 1 350 ? -19.222 23.033 13.061 1.00 81.31 350 ASP A C 1
ATOM 2563 O O . ASP A 1 350 ? -18.770 22.659 11.982 1.00 81.31 350 ASP A O 1
ATOM 2567 N N . GLY A 1 351 ? -20.484 23.469 13.160 1.00 82.81 351 GLY A N 1
ATOM 2568 C CA . GLY A 1 351 ? -21.466 23.428 12.073 1.00 82.81 351 GLY A CA 1
ATOM 2569 C C . GLY A 1 351 ? -22.360 22.183 12.073 1.00 82.81 351 GLY A C 1
ATOM 2570 O O . GLY A 1 351 ? -23.264 22.094 11.232 1.00 82.81 351 GLY A O 1
ATOM 2571 N N . SER A 1 352 ? -22.165 21.261 13.020 1.00 82.06 352 SER A N 1
ATOM 2572 C CA . SER A 1 352 ? -23.049 20.121 13.259 1.00 82.06 352 SER A CA 1
ATOM 2573 C C . SER A 1 352 ? -24.441 20.569 13.734 1.00 82.06 352 SER A C 1
ATOM 2575 O O . SER A 1 352 ? -24.691 21.722 14.102 1.00 82.06 352 SER A O 1
ATOM 2577 N N . LYS A 1 353 ? -25.420 19.657 13.679 1.00 83.50 353 LYS A N 1
ATOM 2578 C CA . LYS A 1 353 ? -26.773 19.958 14.171 1.00 83.50 353 LYS A CA 1
ATOM 2579 C C . LYS A 1 353 ? -26.751 20.049 15.701 1.00 83.50 353 LYS A C 1
ATOM 2581 O O . LYS A 1 353 ? -26.279 19.106 16.331 1.00 83.50 353 LYS A O 1
ATOM 2586 N N . PRO A 1 354 ? -27.369 21.082 16.307 1.00 89.75 354 PRO A N 1
ATOM 2587 C CA . PRO A 1 354 ? -27.436 21.178 17.757 1.00 89.75 354 PRO A CA 1
ATOM 2588 C C . PRO A 1 354 ? -28.075 19.940 18.397 1.00 89.75 354 PRO A C 1
ATOM 2590 O O . PRO A 1 354 ? -29.171 19.519 18.006 1.00 89.75 354 PRO A O 1
ATOM 2593 N N . LYS A 1 355 ? -27.407 19.388 19.411 1.00 86.75 355 LYS A N 1
ATOM 2594 C CA . LYS A 1 355 ? -27.887 18.264 20.218 1.00 86.75 355 LYS A CA 1
ATOM 2595 C C . LYS A 1 355 ? -28.930 18.773 21.211 1.00 86.75 355 LYS A C 1
ATOM 2597 O O . LYS A 1 355 ? -28.749 19.805 21.855 1.00 86.75 355 LYS A O 1
ATOM 2602 N N . VAL A 1 356 ? -30.044 18.059 21.347 1.00 90.56 356 VAL A N 1
ATOM 2603 C CA . VAL A 1 356 ? -31.141 18.436 22.252 1.00 90.56 356 VAL A CA 1
ATOM 2604 C C . VAL A 1 356 ? -31.557 17.252 23.105 1.00 90.56 356 VAL A C 1
ATOM 2606 O O . VAL A 1 356 ? -31.562 16.117 22.638 1.00 90.56 356 VAL A O 1
ATOM 2609 N N . GLY A 1 357 ? -31.944 17.508 24.349 1.00 90.38 357 GLY A N 1
ATOM 2610 C CA . GLY A 1 357 ? -32.353 16.437 25.250 1.00 90.38 357 GLY A CA 1
ATOM 2611 C C . GLY A 1 357 ? -32.808 16.943 26.606 1.00 90.38 357 GLY A C 1
ATOM 2612 O O . GLY A 1 357 ? -33.325 18.059 26.726 1.00 90.38 357 GLY A O 1
ATOM 2613 N N . TRP A 1 358 ? -32.675 16.094 27.620 1.00 90.69 358 TRP A N 1
ATOM 2614 C CA . TRP A 1 358 ? -33.163 16.351 28.968 1.00 90.69 358 TRP A CA 1
ATOM 2615 C C . TRP A 1 358 ? -32.060 16.162 30.005 1.00 90.69 358 TRP A C 1
ATOM 2617 O O . TRP A 1 358 ? -31.227 15.281 29.884 1.00 90.69 358 TRP A O 1
ATOM 2627 N N . LEU A 1 359 ? -32.108 16.968 31.059 1.00 91.06 359 LEU A N 1
ATOM 2628 C CA . LEU A 1 359 ? -31.202 16.911 32.202 1.00 91.06 359 LEU A CA 1
ATOM 2629 C C . LEU A 1 359 ? -32.035 16.765 33.470 1.00 91.06 359 LEU A C 1
ATOM 2631 O O . LEU A 1 359 ? -32.970 17.540 33.689 1.00 91.06 359 LEU A O 1
ATOM 2635 N N . TYR A 1 360 ? -31.716 15.797 34.319 1.00 88.38 360 TYR A N 1
ATOM 2636 C CA . TYR A 1 360 ? -32.360 15.652 35.616 1.00 88.38 360 TYR A CA 1
ATOM 2637 C C . TYR A 1 360 ? -31.470 16.204 36.726 1.00 88.38 360 TYR A C 1
ATOM 2639 O O . TYR A 1 360 ? -30.366 15.719 36.952 1.00 88.38 360 TYR A O 1
ATOM 2647 N N . ILE A 1 361 ? -31.978 17.207 37.445 1.00 89.31 361 ILE A N 1
ATOM 2648 C CA . ILE A 1 361 ? -31.323 17.732 38.644 1.00 89.31 361 ILE A CA 1
ATOM 2649 C C . ILE A 1 361 ? -31.892 17.007 39.859 1.00 89.31 361 ILE A C 1
ATOM 2651 O O . ILE A 1 361 ? -33.101 17.074 40.110 1.00 89.31 361 ILE A O 1
ATOM 2655 N N . ASN A 1 362 ? -31.020 16.371 40.633 1.00 84.56 362 ASN A N 1
ATOM 2656 C CA . ASN A 1 362 ? -31.330 15.762 41.919 1.00 84.56 362 ASN A CA 1
ATOM 2657 C C . ASN A 1 362 ? -30.524 16.455 43.028 1.00 84.56 362 ASN A C 1
ATOM 2659 O O . ASN A 1 362 ? -29.416 16.904 42.785 1.00 84.56 362 ASN A O 1
ATOM 2663 N N . ARG A 1 363 ? -31.082 16.608 44.226 1.00 79.31 363 ARG A N 1
ATOM 2664 C CA . ARG A 1 363 ? -30.416 17.279 45.355 1.00 79.31 363 ARG A CA 1
ATOM 2665 C C . ARG A 1 363 ? -30.800 16.650 46.675 1.00 79.31 363 ARG A C 1
ATOM 2667 O O . ARG A 1 363 ? -31.938 16.128 46.738 1.00 79.31 363 ARG A O 1
#

InterPro domains:
  IPR026341 T9SS type B sorting domain [TIGR04131] (270-361)
  IPR028974 TSP type-3 repeat [G3DSA:4.10.1080.10] (96-169)
  IPR028974 TSP type-3 repeat [G3DSA:4.10.1080.10] (170-283)
  IPR028974 TSP type-3 repeat [SSF103647] (112-173)

Secondary structure (DSSP, 8-state):
----------PPPPEE---B-STTTS--EETTT-EEEEETTTT-EETTEE--GGGEEEEEEE-TT-TT-EE-TTSEEEEPSSPPSEEEEEEEEEEESS-TT-EEEEEEEEEEEP-SS-SSS-GGG-SSSS-SSS-HHHHTTT---SS-SSS-GGG-SSTT-SSS-HHHHTT-TT-SSS-S----S--SSSSSS-TTT-SSSS-PPPPPP-SS-SSS-GGG-TTTT-SSS-GGG--TTSS-S-TTS---SSSSSS-TTT-TTSS-SS-B--EE--SSSSSS-S--BTTTTSGGGTT-EEEEE-TTS-EEEEEES--SSSS---SB--S-TTS-TT-BPPSEEEEEEEE-SSSPPPEEEEEEE--

Organism: NCBI:txid1635173

Foldseek 3Di:
DDDDDDDDDDDAQAKDQEAAADLPAFPAAAQQAWFWRHARQQPIDGNNHRDDLVQKDKFWPFFQPQPPWTADSRRIITRHHNTDFDKGKTKMKIATPVHRVRMDMYIHIYGHAYQLCSLRDGLVQAQQSNQLLAGCVRQPVQPDQLCPPNGRSSNDQQRNPLQQGPSQQQACPPLQSHGPFDAPSDQPQPRHHGCRSVVPNPPDHDPFDQQCPPPQGPSRAQCSVPPPAGLQRDEPPPDDPPPSGFHPPPPPSHGCSRDPCVPPFQQWDQEAECPPPPPNQWGDGPPCQDPQQQQKKKWKFDPVRQTQDIDGRQDRPDNTDRQFGPRDPPDPRGDRHDFDKMKMWIGSNNPDDTDIDIHTYDD